Protein AF-A0A924MBT2-F1 (afdb_monomer)

Nearest PDB structures (foldseek):
  3hs0-assembly1_F  TM=3.123E-01  e=7.343E-02  Naja kaouthia
  3hrz-assembly1_A  TM=3.181E-01  e=9.709E-02  Naja kaouthia
  3frp-assembly1_A  TM=2.970E-01  e=1.898E-01  Naja kaouthia
  1wgo-assembly1_A  TM=4.034E-01  e=1.015E+00  Homo sapiens
  6lem-assembly1_B  TM=2.893E-01  e=1.586E+00  Escherichia coli

Mean predicted aligned error: 5.19 Å

Radius of gyration: 18.99 Å; Cα contacts (8 Å, |Δi|>4): 417; chains: 1; bounding box: 52×35×49 Å

Foldseek 3Di:
DVVVVVQDFVQEFPQWPTFFPQFKDFDADPDDKAKDKDKDWAACVRRNDFQFKWKQDLQSYTDGLPDWDWDFDDDPDPRTTIMIMRIDRTGGHRIMMGTTHGHDPPDQKAFDQEAELAPPPGRQFGAIPPLQVFQQKWKWKADSVRHTPDIDGRDHPVNTHRCPPHDFDKMKMWMWGQDPNRIDIGIDIHTYDYDD

Structure (mmCIF, N/CA/C/O backbone):
data_AF-A0A924MBT2-F1
#
_entry.id   AF-A0A924MBT2-F1
#
loop_
_atom_site.group_PDB
_atom_site.id
_atom_site.type_symbol
_atom_site.label_atom_id
_atom_site.label_alt_id
_atom_site.label_comp_id
_atom_site.label_asym_id
_atom_site.label_entity_id
_atom_site.label_seq_id
_atom_site.pdbx_PDB_ins_code
_atom_site.Cartn_x
_atom_site.Cartn_y
_atom_site.Cartn_z
_atom_site.occupancy
_atom_site.B_iso_or_equiv
_atom_site.auth_seq_id
_atom_site.auth_comp_id
_atom_site.auth_asym_id
_atom_site.auth_atom_id
_atom_site.pdbx_PDB_model_num
ATOM 1 N N . ASP A 1 1 ? 7.573 12.173 -14.481 1.00 91.81 1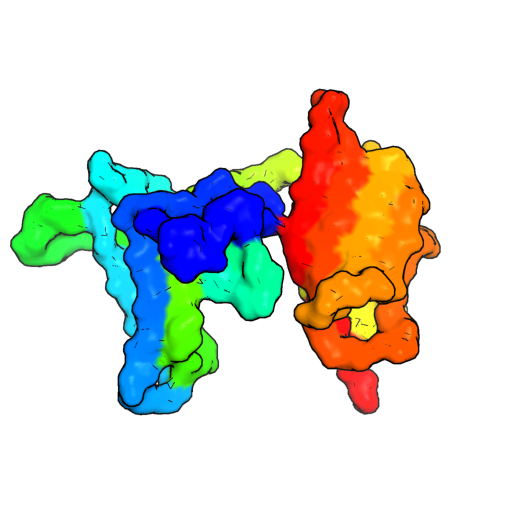 ASP A N 1
ATOM 2 C CA . ASP A 1 1 ? 7.006 12.228 -13.119 1.00 91.81 1 ASP A CA 1
ATOM 3 C C . ASP A 1 1 ? 5.636 11.553 -13.121 1.00 91.81 1 ASP A C 1
ATOM 5 O O . ASP A 1 1 ? 4.791 11.979 -13.903 1.00 91.81 1 ASP A O 1
ATOM 9 N N . PRO A 1 2 ? 5.408 10.529 -12.279 1.00 96.69 2 PRO A N 1
ATOM 10 C CA . PRO A 1 2 ? 4.110 9.870 -12.147 1.00 96.69 2 PRO A CA 1
ATOM 11 C C . PRO A 1 2 ? 2.927 10.814 -11.875 1.00 96.69 2 PRO A C 1
ATOM 13 O O . PRO A 1 2 ? 1.840 10.588 -12.403 1.00 96.69 2 PRO A O 1
ATOM 16 N N . THR A 1 3 ? 3.121 11.894 -11.108 1.00 96.56 3 THR A N 1
ATOM 17 C CA . THR A 1 3 ? 2.043 12.852 -10.807 1.00 96.56 3 THR A CA 1
ATOM 18 C C . THR A 1 3 ? 1.538 13.540 -12.079 1.00 96.56 3 THR A C 1
ATOM 20 O O . THR A 1 3 ? 0.336 13.746 -12.222 1.00 96.56 3 THR A O 1
ATOM 23 N N . GLY A 1 4 ? 2.432 13.844 -13.028 1.00 96.12 4 GLY A N 1
ATOM 24 C CA . GLY A 1 4 ? 2.062 14.434 -14.323 1.00 96.12 4 GLY A CA 1
ATOM 25 C C . GLY A 1 4 ? 1.238 13.498 -15.214 1.00 96.12 4 GLY A C 1
ATOM 26 O O . GLY A 1 4 ? 0.536 13.963 -16.102 1.00 96.12 4 GLY A O 1
ATOM 27 N N . GLU A 1 5 ? 1.281 12.197 -14.929 1.00 95.62 5 GLU A N 1
ATOM 28 C CA . GLU A 1 5 ? 0.564 11.132 -15.640 1.00 95.62 5 GLU A CA 1
ATOM 29 C C . GLU A 1 5 ? -0.705 10.684 -14.882 1.00 95.62 5 GLU A C 1
ATOM 31 O O . GLU A 1 5 ? -1.333 9.688 -15.235 1.00 95.62 5 GLU A O 1
ATOM 36 N N . GLY A 1 6 ? -1.093 11.407 -13.821 1.00 96.31 6 GLY A N 1
ATOM 37 C CA . GLY A 1 6 ? -2.293 11.128 -13.024 1.00 96.31 6 GLY A CA 1
ATOM 38 C C . GLY A 1 6 ? -2.088 10.189 -11.828 1.00 96.31 6 GLY A C 1
ATOM 39 O O . GLY A 1 6 ? -3.065 9.806 -11.185 1.00 96.31 6 GLY A O 1
ATOM 40 N N . PHE A 1 7 ? -0.843 9.838 -11.490 1.00 97.25 7 PHE A N 1
ATOM 41 C CA . PHE A 1 7 ? -0.509 8.947 -10.373 1.00 97.25 7 PHE A CA 1
ATOM 42 C C . PHE A 1 7 ? 0.139 9.726 -9.225 1.00 97.25 7 PHE A C 1
ATOM 44 O O . PHE A 1 7 ? 1.365 9.814 -9.126 1.00 97.25 7 PHE A O 1
ATOM 51 N N . ASP A 1 8 ? -0.685 10.307 -8.350 1.00 97.12 8 ASP A N 1
ATOM 52 C CA . ASP A 1 8 ? -0.220 11.144 -7.240 1.00 97.12 8 ASP A CA 1
ATOM 53 C C . ASP A 1 8 ? 0.793 10.419 -6.336 1.00 97.12 8 ASP A C 1
ATOM 55 O O . ASP A 1 8 ? 0.470 9.485 -5.599 1.00 97.12 8 ASP A O 1
ATOM 59 N N . ARG A 1 9 ? 2.036 10.906 -6.340 1.00 96.56 9 ARG A N 1
ATOM 60 C CA . ARG A 1 9 ? 3.138 10.365 -5.535 1.00 96.56 9 ARG A CA 1
ATOM 61 C C . ARG A 1 9 ? 2.948 10.507 -4.020 1.00 96.56 9 ARG A C 1
ATOM 63 O O . ARG A 1 9 ? 3.635 9.814 -3.271 1.00 96.56 9 ARG A O 1
ATOM 70 N N . GLN A 1 10 ? 2.049 11.374 -3.547 1.00 95.12 10 GLN A N 1
ATOM 71 C CA . GLN A 1 10 ? 1.707 11.483 -2.119 1.00 95.12 10 GLN A CA 1
ATOM 72 C C . GLN A 1 10 ? 0.679 10.435 -1.682 1.00 95.12 10 GLN A C 1
ATOM 74 O O . GLN A 1 10 ? 0.519 10.137 -0.490 1.00 95.12 10 GLN A O 1
ATOM 79 N N . SER A 1 11 ? -0.006 9.821 -2.640 1.00 94.81 11 SER A N 1
ATOM 80 C CA . SER A 1 11 ? -0.920 8.716 -2.412 1.00 94.81 11 SER A CA 1
ATOM 81 C C . SER A 1 11 ? -0.154 7.404 -2.370 1.00 94.81 11 SER A C 1
ATOM 83 O O . SER A 1 11 ? -0.165 6.622 -3.305 1.00 94.81 11 SER A O 1
ATOM 85 N N . LYS A 1 12 ? 0.550 7.178 -1.259 1.00 94.69 12 LYS A N 1
ATOM 86 C CA . LYS A 1 12 ? 1.408 6.011 -1.021 1.00 94.69 12 LYS A CA 1
ATOM 87 C C . LYS A 1 12 ? 1.131 5.363 0.331 1.00 94.69 12 LYS A C 1
ATOM 89 O O . LYS A 1 12 ? 0.663 6.032 1.259 1.00 94.69 12 LYS A O 1
ATOM 94 N N . ARG A 1 13 ? 1.411 4.064 0.434 1.00 93.06 13 ARG A N 1
ATOM 95 C CA . ARG A 1 13 ? 1.405 3.330 1.705 1.00 93.06 13 ARG A CA 1
ATOM 96 C C . ARG A 1 13 ? 2.443 3.941 2.656 1.00 93.06 13 ARG A C 1
ATOM 98 O O . ARG A 1 13 ? 3.454 4.476 2.217 1.00 93.06 13 ARG A O 1
ATOM 105 N N . PHE A 1 14 ? 2.189 3.878 3.959 1.00 89.38 14 PHE A N 1
ATOM 106 C CA . PHE A 1 14 ? 3.002 4.568 4.971 1.00 89.38 14 PHE A CA 1
ATOM 107 C C . PHE A 1 14 ? 4.489 4.161 4.993 1.00 89.38 14 PHE A C 1
ATOM 109 O O . PHE A 1 14 ? 5.328 4.965 5.385 1.00 89.38 14 PHE A O 1
ATOM 116 N N . ASP A 1 15 ? 4.812 2.932 4.584 1.00 90.69 15 ASP A N 1
ATOM 117 C CA . ASP A 1 15 ? 6.174 2.392 4.546 1.00 90.69 15 ASP A CA 1
ATOM 118 C C . ASP A 1 15 ? 6.902 2.680 3.223 1.00 90.69 15 ASP A C 1
ATOM 120 O O . ASP A 1 15 ? 8.110 2.462 3.120 1.00 90.69 15 ASP A O 1
ATOM 124 N N . VAL A 1 16 ? 6.196 3.208 2.220 1.00 94.00 16 VAL A N 1
ATOM 125 C CA . VAL A 1 16 ? 6.781 3.729 0.982 1.00 94.00 16 VAL A CA 1
ATOM 126 C C . VAL A 1 16 ? 7.327 5.128 1.267 1.00 94.00 16 VAL A C 1
ATOM 128 O O . VAL A 1 16 ? 6.566 6.088 1.411 1.00 94.00 16 VAL A O 1
ATOM 131 N N . ASN A 1 17 ? 8.656 5.257 1.349 1.00 92.38 17 ASN A N 1
ATOM 132 C CA . ASN A 1 17 ? 9.316 6.525 1.677 1.00 92.38 17 ASN A CA 1
ATOM 133 C C . ASN A 1 17 ? 9.027 7.592 0.618 1.00 92.38 17 ASN A C 1
ATOM 135 O O . ASN A 1 17 ? 8.640 8.720 0.920 1.00 92.38 17 ASN A O 1
ATOM 139 N N . GLU A 1 18 ? 9.185 7.229 -0.650 1.00 93.94 18 GLU A N 1
ATOM 140 C CA . GLU A 1 18 ? 9.079 8.132 -1.788 1.00 93.94 18 GLU A CA 1
ATOM 141 C C . GLU A 1 18 ? 8.728 7.362 -3.054 1.00 93.94 18 GLU A C 1
ATOM 143 O O . GLU A 1 18 ? 9.025 6.182 -3.175 1.00 93.94 18 GLU A O 1
ATOM 148 N N . VAL A 1 19 ? 8.125 8.050 -4.016 1.00 97.38 19 VAL A N 1
ATOM 149 C CA . VAL A 1 19 ? 7.936 7.526 -5.368 1.00 97.38 19 VAL A CA 1
ATOM 150 C C . VAL A 1 19 ? 8.848 8.344 -6.269 1.00 97.38 19 VAL A C 1
ATOM 152 O O . VAL A 1 19 ? 8.743 9.577 -6.299 1.00 97.38 19 VAL A O 1
ATOM 155 N N . ASN A 1 20 ? 9.774 7.681 -6.955 1.00 96.81 20 ASN A N 1
ATOM 156 C CA . ASN A 1 20 ? 10.793 8.362 -7.740 1.00 96.81 20 ASN A CA 1
ATOM 157 C C . ASN A 1 20 ? 10.157 9.122 -8.929 1.00 96.81 20 ASN A C 1
ATOM 159 O O . ASN A 1 20 ? 9.471 8.507 -9.748 1.00 96.81 20 ASN A O 1
ATOM 163 N N . PRO A 1 21 ? 10.359 10.450 -9.053 1.00 95.25 21 PRO A N 1
ATOM 164 C CA . PRO A 1 21 ? 9.816 11.228 -10.170 1.00 95.25 21 PRO A CA 1
ATOM 165 C C . PRO A 1 21 ? 10.532 10.995 -11.505 1.00 95.25 21 PRO A C 1
ATOM 167 O O . PRO A 1 21 ? 9.930 11.223 -12.561 1.00 95.25 21 PRO A O 1
ATOM 170 N N . ASN A 1 22 ? 11.796 10.579 -11.446 1.00 92.69 22 ASN A N 1
ATOM 171 C CA . ASN A 1 22 ? 12.710 10.466 -12.579 1.00 92.69 22 ASN A CA 1
ATOM 172 C C . ASN A 1 22 ? 12.733 9.051 -13.167 1.00 92.69 22 ASN A C 1
ATOM 174 O O . ASN A 1 22 ? 13.045 8.892 -14.341 1.00 92.69 22 ASN A O 1
ATOM 178 N N . TYR A 1 23 ? 12.341 8.043 -12.382 1.00 95.81 23 TYR A N 1
ATOM 179 C CA . TYR A 1 23 ? 12.260 6.653 -12.820 1.00 95.81 23 TYR A CA 1
ATOM 180 C C . TYR A 1 23 ? 10.828 6.125 -12.698 1.00 95.81 23 TYR A C 1
ATOM 182 O O . TYR A 1 23 ? 10.414 5.622 -11.649 1.00 95.81 23 TYR A O 1
ATOM 190 N N . PHE A 1 24 ? 10.067 6.268 -13.784 1.00 96.62 24 PHE A N 1
ATOM 191 C CA . PHE A 1 24 ? 8.660 5.891 -13.880 1.00 96.62 24 PHE A CA 1
ATOM 192 C C . PHE A 1 24 ? 8.362 5.224 -15.223 1.00 96.62 24 PHE A C 1
ATOM 194 O O . PHE A 1 24 ? 8.757 5.720 -16.277 1.00 96.62 24 PHE A O 1
ATOM 201 N N . HIS A 1 25 ? 7.615 4.124 -15.180 1.00 96.88 25 HIS A N 1
ATOM 202 C CA . HIS A 1 25 ? 7.212 3.361 -16.355 1.00 96.88 25 HIS A CA 1
ATOM 203 C C . HIS A 1 25 ? 5.752 2.930 -16.245 1.00 96.88 25 HIS A C 1
ATOM 205 O O . HIS A 1 25 ? 5.276 2.616 -15.161 1.00 96.88 25 HIS A O 1
ATOM 211 N N . ILE A 1 26 ? 5.058 2.827 -17.378 1.00 96.69 26 ILE A N 1
ATOM 212 C CA . ILE A 1 26 ? 3.748 2.172 -17.455 1.00 96.69 26 ILE A CA 1
ATOM 213 C C . ILE A 1 26 ? 3.912 0.882 -18.250 1.00 96.69 26 ILE A C 1
ATOM 215 O O . ILE A 1 26 ? 4.129 0.898 -19.464 1.00 96.69 26 ILE A O 1
ATOM 219 N N . LEU A 1 27 ? 3.804 -0.253 -17.565 1.00 95.12 27 LEU A N 1
ATOM 220 C CA . LEU A 1 27 ? 3.939 -1.558 -18.192 1.00 95.12 27 LEU A CA 1
ATOM 221 C C . LEU A 1 27 ? 2.660 -1.954 -18.933 1.00 95.12 27 LEU A C 1
ATOM 223 O O . LEU A 1 27 ? 1.550 -1.883 -18.402 1.00 95.12 27 LEU A O 1
ATOM 227 N N . ASN A 1 28 ? 2.841 -2.434 -20.164 1.00 95.19 28 ASN A N 1
ATOM 228 C CA . ASN A 1 28 ? 1.775 -2.936 -21.021 1.00 95.19 28 ASN A CA 1
ATOM 229 C C . ASN A 1 28 ? 2.238 -4.175 -21.797 1.00 95.19 28 ASN A C 1
ATOM 231 O O . ASN A 1 28 ? 3.002 -4.079 -22.758 1.00 95.19 28 ASN A O 1
ATOM 235 N N . GLN A 1 29 ? 1.730 -5.348 -21.419 1.00 94.25 29 GLN A N 1
ATOM 236 C CA . GLN A 1 29 ? 1.960 -6.597 -22.135 1.00 94.25 29 GLN A CA 1
ATOM 237 C C . GLN A 1 29 ? 1.033 -6.681 -23.355 1.00 94.25 29 GLN A C 1
ATOM 239 O O . GLN A 1 29 ? -0.152 -7.026 -23.257 1.00 94.25 29 GLN A O 1
ATOM 244 N N . ARG A 1 30 ? 1.579 -6.344 -24.531 1.00 90.88 30 ARG A N 1
ATOM 245 C CA . ARG A 1 30 ? 0.823 -6.305 -25.797 1.00 90.88 30 ARG A CA 1
ATOM 246 C C . ARG A 1 30 ? 0.366 -7.688 -26.266 1.00 90.88 30 ARG A C 1
ATOM 248 O O . ARG A 1 30 ? -0.700 -7.787 -26.864 1.00 90.88 30 ARG A O 1
ATOM 255 N N . GLN A 1 31 ? 1.136 -8.734 -25.971 1.00 88.00 31 GLN A N 1
ATOM 256 C CA . GLN A 1 31 ? 0.860 -10.109 -26.393 1.00 88.00 31 GLN A CA 1
ATOM 257 C C . GLN A 1 31 ? 1.133 -11.119 -25.272 1.00 88.00 31 GLN A C 1
ATOM 259 O O . GLN A 1 31 ? 1.962 -10.882 -24.393 1.00 88.00 31 GLN A O 1
ATOM 264 N N . GLY A 1 32 ? 0.438 -12.257 -25.330 1.00 85.50 32 GLY A N 1
ATOM 265 C CA . GLY A 1 32 ? 0.458 -13.280 -24.284 1.00 85.50 32 GLY A CA 1
ATOM 266 C C . GLY A 1 32 ? -0.455 -12.942 -23.099 1.00 85.50 32 GLY A C 1
ATOM 267 O O . GLY A 1 32 ? -0.752 -11.778 -22.829 1.00 85.50 32 GLY A O 1
ATOM 268 N N . ALA A 1 33 ? -0.928 -13.984 -22.413 1.00 85.06 33 ALA A N 1
ATOM 269 C CA . ALA A 1 33 ? -1.764 -13.874 -21.211 1.00 85.06 33 ALA A CA 1
ATOM 270 C C . ALA A 1 33 ? -1.061 -14.379 -19.937 1.00 85.06 33 ALA A C 1
ATOM 272 O O . ALA A 1 33 ? -1.553 -14.158 -18.830 1.00 85.06 33 ALA A O 1
ATOM 273 N N . SER A 1 34 ? 0.083 -15.043 -20.101 1.00 89.19 34 SER A N 1
ATOM 274 C CA . SER A 1 34 ? 0.873 -15.607 -19.012 1.00 89.19 34 SER A CA 1
ATOM 275 C C . SER A 1 34 ? 1.570 -14.524 -18.196 1.00 89.19 34 SER A C 1
ATOM 277 O O . SER A 1 34 ? 1.796 -13.409 -18.678 1.00 89.19 34 SER A O 1
ATOM 279 N N . PHE A 1 35 ? 1.940 -14.888 -16.969 1.00 90.44 35 PHE A N 1
ATOM 280 C CA . PHE A 1 35 ? 2.861 -14.105 -16.158 1.00 90.44 35 PHE A CA 1
ATOM 281 C C . PHE A 1 35 ? 4.192 -13.871 -16.887 1.00 90.44 35 PHE A C 1
ATOM 283 O O . PHE A 1 35 ? 4.601 -14.671 -17.732 1.00 90.44 35 PHE A O 1
ATOM 290 N N . ALA A 1 36 ? 4.861 -12.770 -16.556 1.00 91.00 36 ALA A N 1
ATOM 291 C CA . ALA A 1 36 ? 6.132 -12.381 -17.148 1.00 91.00 36 ALA A CA 1
ATOM 292 C C . ALA A 1 36 ? 7.035 -11.707 -16.110 1.00 91.00 36 ALA A C 1
ATOM 294 O O . ALA A 1 36 ? 6.559 -11.088 -15.155 1.00 91.00 36 ALA A O 1
ATOM 295 N N . ASN A 1 37 ? 8.343 -11.815 -16.335 1.00 92.31 37 ASN A N 1
ATOM 296 C CA . ASN A 1 37 ? 9.350 -11.075 -15.588 1.00 92.31 37 ASN A CA 1
ATOM 297 C C . ASN A 1 37 ? 9.718 -9.802 -16.349 1.00 92.31 37 ASN A C 1
ATOM 299 O O . ASN A 1 37 ? 9.934 -9.839 -17.561 1.00 92.31 37 ASN A O 1
ATOM 303 N N . TYR A 1 38 ? 9.802 -8.694 -15.622 1.00 93.25 38 TYR A N 1
ATOM 304 C CA . TYR A 1 38 ? 10.203 -7.391 -16.128 1.00 93.25 38 TYR A CA 1
ATOM 305 C C . TYR A 1 38 ? 11.457 -6.957 -15.385 1.00 93.25 38 TYR A C 1
ATOM 307 O O . TYR A 1 38 ? 11.406 -6.727 -14.175 1.00 93.25 38 TYR A O 1
ATOM 315 N N . ASP A 1 39 ? 12.568 -6.858 -16.108 1.00 93.56 39 ASP A N 1
ATOM 316 C CA . ASP A 1 39 ? 13.821 -6.351 -15.564 1.00 93.56 39 ASP A CA 1
ATOM 317 C C . ASP A 1 39 ? 13.905 -4.839 -15.776 1.00 93.56 39 ASP A C 1
ATOM 319 O O . ASP A 1 39 ? 13.798 -4.328 -16.893 1.00 93.56 39 ASP A O 1
ATOM 323 N N . PHE A 1 40 ? 14.091 -4.130 -14.672 1.00 94.50 40 PHE A N 1
ATOM 324 C CA . PHE A 1 40 ? 14.277 -2.692 -14.602 1.00 94.50 40 PHE A CA 1
ATOM 325 C C . PHE A 1 40 ? 15.751 -2.416 -14.363 1.00 94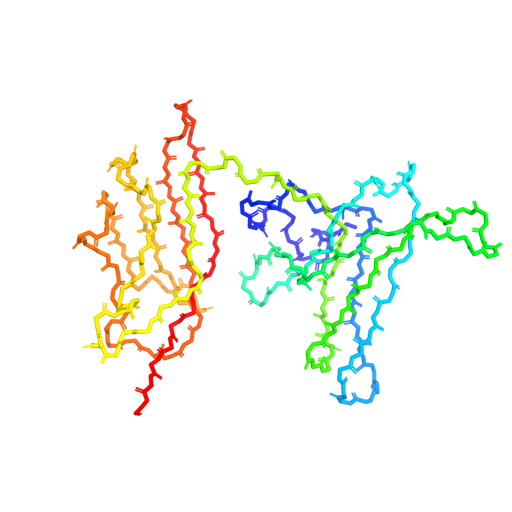.50 40 PHE A C 1
ATOM 327 O O . PHE A 1 40 ? 16.293 -2.836 -13.343 1.00 94.50 40 PHE A O 1
ATOM 334 N N . PHE A 1 41 ? 16.390 -1.709 -15.288 1.00 94.06 41 PHE A N 1
ATOM 335 C CA . PHE A 1 41 ? 17.793 -1.317 -15.189 1.00 94.06 41 PHE A CA 1
ATOM 336 C C . PHE A 1 41 ? 17.884 0.176 -14.892 1.00 94.06 41 PHE A C 1
ATOM 338 O O . PHE A 1 41 ? 17.154 0.962 -15.499 1.00 94.06 41 PHE A O 1
ATOM 345 N N . TYR A 1 42 ? 18.758 0.562 -13.967 1.00 93.81 42 TYR A N 1
ATOM 346 C CA . TYR A 1 42 ? 18.901 1.949 -13.520 1.00 93.81 42 TYR A CA 1
ATOM 347 C C . TYR A 1 42 ? 20.338 2.256 -13.081 1.00 93.81 42 TYR A C 1
ATOM 349 O O . TYR A 1 42 ? 21.187 1.358 -12.984 1.00 93.81 42 TYR A O 1
ATOM 357 N N . ASN A 1 43 ? 20.624 3.538 -12.853 1.00 92.69 43 ASN A N 1
ATOM 358 C CA . ASN A 1 43 ? 21.927 4.024 -12.421 1.00 92.69 43 ASN A CA 1
ATOM 359 C C . ASN A 1 43 ? 21.831 4.841 -11.132 1.00 92.69 43 ASN A C 1
ATOM 361 O O . ASN A 1 43 ? 21.217 5.906 -11.111 1.00 92.69 43 ASN A O 1
ATOM 365 N N . ILE A 1 44 ? 22.517 4.399 -10.077 1.00 92.00 44 ILE A N 1
ATOM 366 C CA . ILE A 1 44 ? 22.438 5.019 -8.742 1.00 92.00 44 ILE A CA 1
ATOM 367 C C . ILE A 1 44 ? 22.649 6.550 -8.738 1.00 92.00 44 ILE A C 1
ATOM 369 O O . ILE A 1 44 ? 21.863 7.233 -8.083 1.00 92.00 44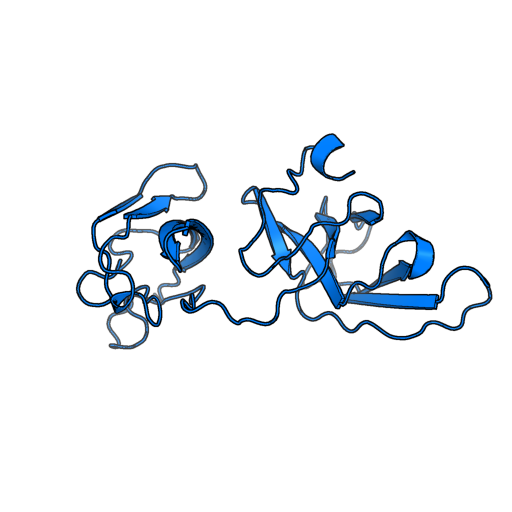 ILE A O 1
ATOM 373 N N . PRO A 1 45 ? 23.643 7.139 -9.435 1.00 91.88 45 PRO A N 1
ATOM 374 C CA . PRO A 1 45 ? 23.868 8.583 -9.409 1.00 91.88 45 PRO A CA 1
ATOM 375 C C . PRO A 1 45 ? 22.744 9.425 -10.029 1.00 91.88 45 PRO A C 1
ATOM 377 O O . PRO A 1 45 ? 22.652 10.604 -9.703 1.00 91.88 45 PRO A O 1
ATOM 380 N N . PHE A 1 46 ? 21.907 8.857 -10.905 1.00 90.69 46 PHE A N 1
ATOM 381 C CA . PHE A 1 46 ? 20.818 9.588 -11.576 1.00 90.69 46 PHE A CA 1
ATOM 382 C C . PHE A 1 46 ? 19.437 9.192 -11.047 1.00 90.69 46 PHE A C 1
ATOM 384 O O . PHE A 1 46 ? 18.585 10.051 -10.821 1.00 90.69 46 PHE A O 1
ATOM 391 N N . ASP A 1 47 ? 19.237 7.897 -10.812 1.00 93.25 47 ASP A N 1
ATOM 392 C CA . ASP A 1 47 ? 17.954 7.310 -10.425 1.00 93.25 47 ASP A CA 1
ATOM 393 C C . ASP A 1 47 ? 17.854 7.063 -8.913 1.00 93.25 47 ASP A C 1
ATOM 395 O O . ASP A 1 47 ? 16.799 6.691 -8.406 1.00 93.25 47 ASP A O 1
ATOM 399 N N . GLY A 1 48 ? 18.938 7.281 -8.169 1.00 91.50 48 GLY A N 1
ATOM 400 C CA . GLY A 1 48 ? 19.006 7.026 -6.736 1.00 91.50 48 GLY A CA 1
ATOM 401 C C . GLY A 1 48 ? 19.252 5.557 -6.385 1.00 91.50 48 GLY A C 1
ATOM 402 O O . GLY A 1 48 ? 19.158 4.640 -7.203 1.00 91.50 48 GLY A O 1
ATOM 403 N N . ASN A 1 49 ? 19.589 5.327 -5.117 1.00 91.56 49 ASN A N 1
ATOM 404 C CA . ASN A 1 49 ? 19.830 3.992 -4.576 1.00 91.56 49 ASN A CA 1
ATOM 405 C C . ASN A 1 49 ? 18.527 3.386 -4.038 1.00 91.56 49 ASN A C 1
ATOM 407 O O . ASN A 1 49 ? 18.300 3.369 -2.831 1.00 91.56 49 ASN A O 1
ATOM 411 N N . ALA A 1 50 ? 17.644 2.971 -4.943 1.00 94.31 50 ALA A N 1
ATOM 412 C CA . ALA A 1 50 ? 16.364 2.368 -4.591 1.00 94.31 50 ALA A CA 1
ATOM 413 C C . ALA A 1 50 ? 16.520 0.922 -4.100 1.00 94.31 50 ALA A C 1
ATOM 415 O O . ALA A 1 50 ? 17.349 0.171 -4.619 1.00 94.31 50 ALA A O 1
ATOM 416 N N . ASN A 1 51 ? 15.667 0.507 -3.158 1.00 93.38 51 ASN A N 1
ATOM 417 C CA . ASN A 1 51 ? 15.606 -0.873 -2.662 1.00 93.38 51 ASN A CA 1
ATOM 418 C C . ASN A 1 51 ? 14.298 -1.612 -3.001 1.00 93.38 51 ASN A C 1
ATOM 420 O O . ASN A 1 51 ? 14.181 -2.804 -2.719 1.00 93.38 51 ASN A O 1
ATOM 424 N N . GLN A 1 52 ? 13.331 -0.933 -3.625 1.00 95.88 52 GLN A N 1
ATOM 425 C CA . GLN A 1 52 ? 12.017 -1.489 -3.919 1.00 95.88 52 GLN A CA 1
ATOM 426 C C . GLN A 1 52 ? 11.422 -0.921 -5.213 1.00 95.88 52 GLN A C 1
ATOM 428 O O . GLN A 1 52 ? 11.466 0.284 -5.457 1.00 95.88 52 GLN A O 1
ATOM 433 N N . LEU A 1 53 ? 10.762 -1.783 -5.989 1.00 97.06 53 LEU A N 1
ATOM 434 C CA . LEU A 1 53 ? 9.782 -1.369 -6.991 1.00 97.06 53 LEU A CA 1
ATOM 435 C C . LEU A 1 53 ? 8.420 -1.162 -6.339 1.00 97.06 53 LEU A C 1
ATOM 437 O O . LEU A 1 53 ? 7.932 -2.026 -5.603 1.00 97.06 53 LEU A O 1
ATOM 441 N N . VAL A 1 54 ? 7.778 -0.046 -6.651 1.00 97.56 54 VAL A N 1
ATOM 442 C CA . VAL A 1 54 ? 6.387 0.214 -6.285 1.00 97.56 54 VAL A CA 1
ATOM 443 C C . VAL A 1 54 ? 5.523 0.272 -7.530 1.00 97.56 54 VAL A C 1
ATOM 445 O O . VAL A 1 54 ? 5.993 0.659 -8.600 1.00 97.56 54 VAL A O 1
ATOM 448 N N . ASN A 1 55 ? 4.260 -0.110 -7.398 1.00 97.19 55 ASN A N 1
ATOM 449 C CA . ASN A 1 55 ? 3.268 0.033 -8.447 1.00 97.19 55 ASN A CA 1
ATOM 450 C C . ASN A 1 55 ? 2.034 0.767 -7.928 1.00 97.19 55 ASN A C 1
ATOM 452 O O . ASN A 1 55 ? 1.687 0.697 -6.747 1.00 97.19 55 ASN A O 1
ATOM 456 N N . TRP A 1 56 ? 1.361 1.458 -8.840 1.00 97.25 56 TRP A N 1
ATOM 457 C CA . TRP A 1 56 ? 0.056 2.034 -8.567 1.00 97.25 56 TRP A CA 1
ATOM 458 C C . TRP A 1 56 ? -0.990 0.926 -8.601 1.00 97.25 56 TRP A C 1
ATOM 460 O O . TRP A 1 56 ? -1.096 0.184 -9.586 1.00 97.25 56 TRP A O 1
ATOM 470 N N . ILE A 1 57 ? -1.756 0.792 -7.524 1.00 92.88 57 ILE A N 1
ATOM 471 C CA . ILE A 1 57 ? -2.868 -0.158 -7.457 1.00 92.88 57 ILE A CA 1
ATOM 472 C C . ILE A 1 57 ? -4.176 0.538 -7.874 1.00 92.88 57 ILE A C 1
ATOM 474 O O . ILE A 1 57 ? -4.261 1.765 -7.792 1.00 92.88 57 ILE A O 1
ATOM 478 N N . PRO A 1 58 ? -5.233 -0.204 -8.274 1.00 90.06 58 PRO A N 1
ATOM 479 C CA . PRO A 1 58 ? -6.522 0.354 -8.728 1.00 90.06 58 PRO A CA 1
ATOM 480 C C . PRO A 1 58 ? -7.275 1.255 -7.737 1.00 90.06 58 PRO A C 1
ATOM 482 O O . PRO A 1 58 ? -8.401 1.660 -8.006 1.00 90.06 58 PRO A O 1
ATOM 485 N N . PHE A 1 59 ? -6.683 1.516 -6.581 1.00 86.62 59 PHE A N 1
ATOM 486 C CA . PHE A 1 59 ? -7.256 2.232 -5.455 1.00 86.62 59 PHE A CA 1
ATOM 487 C C . PHE A 1 59 ? -6.531 3.540 -5.167 1.00 86.62 59 PHE A C 1
ATOM 489 O O . PHE A 1 59 ? -6.585 4.068 -4.061 1.00 86.62 59 PHE A O 1
ATOM 496 N N . ASN A 1 60 ? -5.836 4.041 -6.180 1.00 93.19 60 ASN A N 1
ATOM 497 C CA . ASN A 1 60 ? -5.093 5.280 -6.138 1.00 93.19 60 ASN A CA 1
ATOM 498 C C . ASN A 1 60 ? -4.039 5.320 -5.030 1.00 93.19 60 ASN A C 1
ATOM 500 O O . ASN A 1 60 ? -3.969 6.272 -4.260 1.00 93.19 60 ASN A O 1
ATOM 504 N N . LEU A 1 61 ? -3.255 4.246 -4.924 1.00 95.44 61 LEU A N 1
ATOM 505 C CA . LEU A 1 61 ? -2.232 4.096 -3.899 1.00 95.44 61 LEU A CA 1
ATOM 506 C C . LEU A 1 61 ? -0.969 3.460 -4.490 1.00 95.44 61 LEU A C 1
ATOM 508 O O . LEU A 1 61 ? -1.034 2.455 -5.194 1.00 95.44 61 LEU A O 1
ATOM 512 N N . TRP A 1 62 ? 0.190 4.023 -4.175 1.00 97.31 62 TRP A N 1
ATOM 513 C CA . TRP A 1 62 ? 1.484 3.398 -4.402 1.00 97.31 62 TRP A CA 1
ATOM 514 C C . TRP A 1 62 ? 1.774 2.370 -3.315 1.00 97.31 62 TRP A C 1
ATOM 516 O O . TRP A 1 62 ? 1.765 2.688 -2.121 1.00 97.31 62 TRP A O 1
ATOM 526 N N . GLU A 1 63 ? 2.083 1.152 -3.740 1.00 94.62 63 GLU A N 1
ATOM 527 C CA . GLU A 1 63 ? 2.458 0.043 -2.870 1.00 94.62 63 GLU A CA 1
ATOM 528 C C . GLU A 1 63 ? 3.655 -0.724 -3.441 1.00 94.62 63 GLU A C 1
ATOM 530 O O . GLU A 1 63 ? 3.960 -0.627 -4.625 1.00 94.62 63 GLU A O 1
ATOM 535 N N . LYS A 1 64 ? 4.344 -1.496 -2.593 1.00 94.25 64 LYS A N 1
ATOM 536 C CA . LYS A 1 64 ? 5.343 -2.488 -3.002 1.00 94.25 64 LYS A CA 1
ATOM 537 C C . LYS A 1 64 ? 4.786 -3.389 -4.106 1.00 94.25 64 LYS A C 1
ATOM 539 O O . LYS A 1 64 ? 3.807 -4.097 -3.893 1.00 94.25 64 LYS A O 1
ATOM 544 N N . ALA A 1 65 ? 5.498 -3.475 -5.224 1.00 93.44 65 ALA A N 1
ATOM 545 C CA . ALA A 1 65 ? 5.179 -4.359 -6.345 1.00 93.44 65 ALA A CA 1
ATOM 546 C C . ALA A 1 65 ? 5.478 -5.847 -6.073 1.00 93.44 65 ALA A C 1
ATOM 548 O O . ALA A 1 65 ? 5.705 -6.622 -6.997 1.00 93.44 65 ALA A O 1
ATOM 549 N N . GLY A 1 66 ? 5.496 -6.258 -4.803 1.00 88.12 66 GLY A N 1
ATOM 550 C CA . GLY A 1 66 ? 5.964 -7.565 -4.354 1.00 88.12 66 GLY A CA 1
ATOM 551 C C . GLY A 1 66 ? 7.445 -7.567 -3.974 1.00 88.12 66 GLY A C 1
ATOM 552 O O . GLY A 1 66 ? 8.019 -6.536 -3.612 1.00 88.12 66 GLY A O 1
ATOM 553 N N . ILE A 1 67 ? 8.054 -8.752 -4.013 1.00 83.88 67 ILE A N 1
ATOM 554 C CA . ILE A 1 67 ? 9.461 -8.947 -3.650 1.00 83.88 67 ILE A CA 1
ATOM 555 C C . ILE A 1 67 ? 10.339 -8.220 -4.671 1.00 83.88 67 ILE A C 1
ATOM 557 O O . ILE A 1 67 ? 10.273 -8.507 -5.862 1.00 83.88 67 ILE A O 1
ATOM 561 N N . SER A 1 68 ? 11.171 -7.295 -4.192 1.00 85.12 68 SER A N 1
ATOM 562 C CA . SER A 1 68 ? 12.224 -6.658 -4.987 1.00 85.12 68 SER A CA 1
ATOM 563 C C . SER A 1 68 ? 13.583 -7.194 -4.560 1.00 85.12 68 SER A C 1
ATOM 565 O O . SER A 1 68 ? 13.833 -7.384 -3.373 1.00 85.12 68 SER A O 1
ATOM 567 N N . ASN A 1 69 ? 14.462 -7.434 -5.530 1.00 85.31 69 ASN A N 1
ATOM 568 C CA . ASN A 1 69 ? 15.826 -7.898 -5.290 1.00 85.31 69 ASN A CA 1
ATOM 569 C C . ASN A 1 69 ? 16.814 -7.000 -6.055 1.00 85.31 69 ASN A C 1
ATOM 571 O O . ASN A 1 69 ? 17.225 -7.374 -7.160 1.00 85.31 69 ASN A O 1
ATOM 575 N N . PRO A 1 70 ? 17.120 -5.791 -5.539 1.00 89.00 70 PRO A N 1
ATOM 576 C CA . PRO A 1 70 ? 18.136 -4.929 -6.134 1.00 89.00 70 PRO A CA 1
ATOM 577 C C . PRO A 1 70 ? 19.472 -5.660 -6.177 1.00 89.00 70 PRO A C 1
ATOM 579 O O . PRO A 1 70 ? 19.947 -6.172 -5.163 1.00 89.00 70 PRO A O 1
ATOM 582 N N . ARG A 1 71 ? 20.084 -5.704 -7.357 1.00 93.31 71 ARG A N 1
ATOM 583 C CA . ARG A 1 71 ? 21.386 -6.339 -7.549 1.00 93.31 71 ARG A CA 1
ATOM 584 C C . ARG A 1 71 ? 22.257 -5.537 -8.509 1.00 93.31 71 ARG A C 1
ATOM 586 O O . ARG A 1 71 ? 21.723 -4.950 -9.457 1.00 93.31 71 ARG A O 1
ATOM 593 N N . PRO A 1 72 ? 23.591 -5.571 -8.322 1.00 93.00 72 PRO A N 1
ATOM 594 C CA . PRO A 1 72 ? 24.517 -5.010 -9.290 1.00 93.00 72 PRO A CA 1
ATOM 595 C C . PRO A 1 72 ? 24.262 -5.575 -10.688 1.00 93.00 72 PRO A C 1
ATOM 5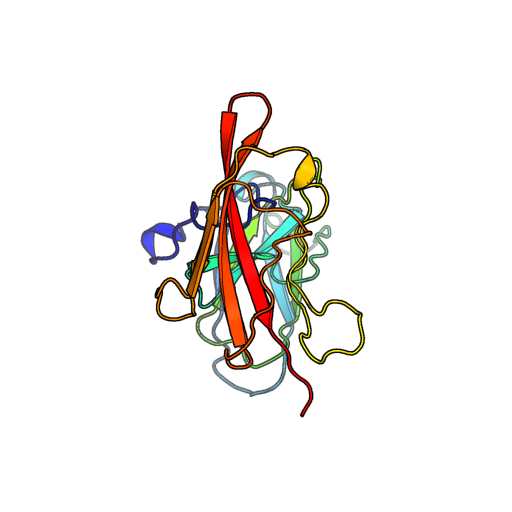97 O O . PRO A 1 72 ? 24.020 -6.773 -10.857 1.00 93.00 72 PRO A O 1
ATOM 600 N N . PHE A 1 73 ? 24.343 -4.707 -11.689 1.00 91.81 73 PHE A N 1
ATOM 601 C CA . PHE A 1 73 ? 24.279 -5.084 -13.094 1.00 91.81 73 PHE A CA 1
ATOM 602 C C . PHE A 1 73 ? 25.574 -4.682 -13.790 1.00 91.81 73 PHE A C 1
ATOM 604 O O . PHE A 1 73 ? 25.990 -3.530 -13.728 1.00 91.81 73 PHE A O 1
ATOM 611 N N . THR A 1 74 ? 26.200 -5.638 -14.471 1.00 84.50 74 THR A N 1
ATOM 612 C CA . THR A 1 74 ? 27.388 -5.422 -15.301 1.00 84.50 74 THR A CA 1
ATOM 613 C C . THR A 1 74 ? 27.045 -5.787 -16.740 1.00 84.50 74 THR A C 1
ATOM 615 O O . THR A 1 74 ? 27.264 -6.918 -17.175 1.00 84.50 74 THR A O 1
ATOM 618 N N . GLY A 1 75 ? 26.427 -4.845 -17.452 1.00 75.12 75 GLY A N 1
ATOM 619 C CA . GLY A 1 75 ? 26.097 -4.970 -18.873 1.00 75.12 75 GLY A CA 1
ATOM 620 C C . GLY A 1 75 ? 27.036 -4.166 -19.771 1.00 75.12 75 GLY A C 1
ATOM 621 O O . GLY A 1 75 ? 27.869 -3.399 -19.301 1.00 75.12 75 GLY A O 1
ATOM 622 N N . ALA A 1 76 ? 26.862 -4.299 -21.087 1.00 66.12 76 ALA A N 1
ATOM 623 C CA . ALA A 1 76 ? 27.661 -3.572 -22.081 1.00 66.12 76 ALA A CA 1
ATOM 624 C C . ALA A 1 76 ? 27.472 -2.038 -22.041 1.00 66.12 76 ALA A C 1
ATOM 626 O O . ALA A 1 76 ? 28.275 -1.304 -22.612 1.00 66.12 76 ALA A O 1
ATOM 627 N N . ASN A 1 77 ? 26.421 -1.542 -21.376 1.00 68.94 77 ASN A N 1
ATOM 628 C CA . ASN A 1 77 ? 26.198 -0.115 -21.173 1.00 68.94 77 ASN A CA 1
ATOM 629 C C . ASN A 1 77 ? 26.866 0.340 -19.866 1.00 68.94 77 ASN A C 1
ATOM 631 O O . ASN A 1 77 ? 26.362 0.056 -18.782 1.00 68.94 77 ASN A O 1
ATOM 635 N N . ALA A 1 78 ? 27.963 1.092 -19.985 1.00 68.44 78 ALA A N 1
ATOM 636 C CA . ALA A 1 78 ? 28.744 1.605 -18.856 1.00 68.44 78 ALA A CA 1
ATOM 637 C C . ALA A 1 78 ? 27.971 2.560 -17.922 1.00 68.44 78 ALA A C 1
ATOM 639 O O . ALA A 1 78 ? 28.476 2.913 -16.859 1.00 68.44 78 ALA A O 1
ATOM 640 N N . GLN A 1 79 ? 26.770 3.000 -18.308 1.00 83.56 79 GLN A N 1
ATOM 641 C CA . GLN A 1 79 ? 25.948 3.901 -17.507 1.00 83.56 79 GLN A CA 1
ATOM 642 C C . GLN A 1 79 ? 24.922 3.181 -16.631 1.00 83.56 79 GLN A C 1
ATOM 644 O O . GLN A 1 79 ? 24.386 3.828 -15.751 1.00 83.56 79 GLN A O 1
ATOM 649 N N . LEU A 1 80 ? 24.621 1.895 -16.822 1.00 91.00 80 LEU A N 1
ATOM 650 C CA . LEU A 1 80 ? 23.664 1.170 -15.971 1.00 91.00 80 LEU A CA 1
ATOM 651 C C . LEU A 1 80 ? 24.429 0.281 -14.995 1.00 91.00 80 LEU A C 1
ATOM 653 O O . LEU A 1 80 ? 25.295 -0.480 -15.418 1.00 91.00 80 LEU A O 1
ATOM 657 N N . ASN A 1 81 ? 24.108 0.357 -13.702 1.00 92.62 81 ASN A N 1
ATOM 658 C CA . ASN A 1 81 ? 24.837 -0.390 -12.670 1.00 92.62 81 ASN A CA 1
ATOM 659 C C . ASN A 1 81 ? 23.946 -1.137 -11.676 1.00 92.62 81 ASN A C 1
ATOM 661 O O . ASN A 1 81 ? 24.473 -1.864 -10.832 1.00 92.62 81 ASN A O 1
ATOM 665 N N . GLN A 1 82 ? 22.624 -1.006 -11.779 1.00 94.62 82 GLN A N 1
ATOM 666 C CA . GLN A 1 82 ? 21.670 -1.728 -10.947 1.00 94.62 82 GLN A CA 1
ATOM 667 C C . GLN A 1 82 ? 20.527 -2.320 -11.766 1.00 94.62 82 GLN A C 1
ATOM 669 O O . GLN A 1 82 ? 20.192 -1.848 -12.855 1.00 94.62 82 GLN A O 1
ATOM 674 N N . MET A 1 83 ? 19.931 -3.367 -11.202 1.00 94.31 83 MET A N 1
ATOM 675 C CA . MET A 1 83 ? 18.787 -4.076 -11.754 1.00 94.31 83 MET A CA 1
ATOM 676 C C . MET A 1 83 ? 17.821 -4.507 -10.646 1.00 94.31 83 MET A C 1
ATOM 678 O O . MET A 1 83 ? 18.254 -4.963 -9.587 1.00 94.31 83 MET A O 1
ATOM 682 N N . MET A 1 84 ? 16.519 -4.460 -10.932 1.00 95.06 84 MET A N 1
ATOM 683 C CA . MET A 1 84 ? 15.461 -5.131 -10.166 1.00 95.06 84 MET A CA 1
ATOM 684 C C . MET A 1 84 ? 14.536 -5.908 -11.105 1.00 95.06 84 MET A C 1
ATOM 686 O O . MET A 1 84 ? 14.267 -5.461 -12.214 1.00 95.06 84 MET A O 1
ATOM 690 N N . THR A 1 85 ? 13.998 -7.034 -10.639 1.00 94.44 85 THR A N 1
ATOM 691 C CA . THR A 1 85 ? 13.008 -7.821 -11.386 1.00 94.44 85 THR A CA 1
ATOM 692 C C . THR A 1 85 ? 11.642 -7.708 -10.716 1.00 94.44 85 THR A C 1
ATOM 694 O O . THR A 1 85 ? 11.524 -7.942 -9.514 1.00 94.44 85 THR A O 1
ATOM 697 N N . PHE A 1 86 ? 10.608 -7.405 -11.497 1.00 93.75 86 PHE A N 1
ATOM 698 C CA . PHE A 1 86 ? 9.208 -7.595 -11.118 1.00 93.75 86 PHE A CA 1
ATOM 699 C C . PHE A 1 86 ? 8.660 -8.848 -11.801 1.00 93.75 86 PHE A C 1
ATOM 701 O O . PHE A 1 86 ? 8.700 -8.954 -13.027 1.00 93.75 86 PHE A O 1
ATOM 708 N N . SER A 1 87 ? 8.110 -9.772 -11.019 1.00 92.25 87 SER A N 1
ATOM 709 C CA . SER A 1 87 ? 7.428 -10.962 -11.528 1.00 92.25 87 SER A CA 1
ATOM 710 C C . SER A 1 87 ? 5.927 -10.747 -11.430 1.00 92.25 87 SER A C 1
ATOM 712 O O . SER A 1 87 ? 5.373 -10.684 -10.331 1.00 92.25 87 SER A O 1
ATOM 714 N N . SER A 1 88 ? 5.253 -10.612 -12.571 1.00 91.00 88 SER A N 1
ATOM 715 C CA . SER A 1 88 ? 3.802 -10.462 -12.555 1.00 91.00 88 SER A CA 1
ATOM 716 C C . SER A 1 88 ? 3.122 -11.772 -12.146 1.00 91.00 88 SER A C 1
ATOM 718 O O . SER A 1 88 ? 3.667 -12.855 -12.320 1.00 91.00 88 SER A O 1
ATOM 720 N N . LEU A 1 89 ? 1.901 -11.693 -11.615 1.00 88.75 89 LEU A N 1
ATOM 721 C CA . LEU A 1 89 ? 1.065 -12.880 -11.363 1.00 88.75 89 LEU A CA 1
ATOM 722 C C . LEU A 1 89 ? 0.091 -13.165 -12.515 1.00 88.75 89 LEU A C 1
ATOM 724 O O . LEU A 1 89 ? -0.554 -14.207 -12.564 1.00 88.75 89 LEU A O 1
ATOM 728 N N . LYS A 1 90 ? -0.052 -12.204 -13.427 1.00 90.38 90 LYS A N 1
ATOM 729 C CA . LYS A 1 90 ? -0.988 -12.213 -14.552 1.00 90.38 90 LYS A CA 1
ATOM 730 C C . LYS A 1 90 ? -0.494 -11.274 -15.645 1.00 90.38 90 LYS A C 1
ATOM 732 O O . LYS A 1 90 ? 0.454 -10.512 -15.427 1.00 90.38 90 LYS A O 1
ATOM 737 N N . ARG A 1 91 ? -1.179 -11.283 -16.791 1.00 93.31 91 ARG A N 1
ATOM 738 C CA . ARG A 1 91 ? -0.959 -10.298 -17.852 1.00 93.31 91 ARG A CA 1
ATOM 739 C C . ARG A 1 91 ? -0.992 -8.880 -17.286 1.00 93.31 91 ARG A C 1
ATOM 741 O O . ARG A 1 91 ? -1.964 -8.481 -16.642 1.00 93.31 91 ARG A O 1
ATOM 748 N N . VAL A 1 92 ? 0.058 -8.119 -17.566 1.00 93.19 92 VAL A N 1
ATOM 749 C CA . VAL A 1 92 ? 0.170 -6.730 -17.124 1.00 93.19 92 VAL A CA 1
ATOM 750 C C . VAL A 1 92 ? -0.468 -5.808 -18.158 1.00 93.19 92 VAL A C 1
ATOM 752 O O . VAL A 1 92 ? -0.132 -5.853 -19.340 1.00 93.19 92 VAL A O 1
ATOM 755 N N . SER A 1 93 ? -1.387 -4.954 -17.722 1.00 93.38 93 SER A N 1
ATOM 756 C CA . SER A 1 93 ? -2.002 -3.927 -18.559 1.00 93.38 93 SER A CA 1
ATOM 757 C C . SER A 1 93 ? -2.117 -2.647 -17.755 1.00 93.38 93 SER A C 1
ATOM 759 O O . SER A 1 93 ? -2.617 -2.680 -16.633 1.00 93.38 93 SER A O 1
ATOM 761 N N . ASN A 1 94 ? -1.627 -1.555 -18.339 1.00 94.31 94 ASN A N 1
ATOM 762 C CA . ASN A 1 94 ? -1.614 -0.220 -17.767 1.00 94.31 94 ASN A CA 1
ATOM 763 C C . ASN A 1 94 ? -1.180 -0.213 -16.295 1.00 94.31 94 ASN A C 1
ATOM 765 O O . ASN A 1 94 ? -1.934 0.235 -15.436 1.00 94.31 94 ASN A O 1
ATOM 769 N N . LEU A 1 95 ? -0.003 -0.780 -16.008 1.00 95.75 95 LEU A N 1
ATOM 770 C CA . LEU A 1 95 ? 0.534 -0.867 -14.651 1.00 95.75 95 LEU A CA 1
ATOM 771 C C . LEU A 1 95 ? 1.640 0.177 -14.460 1.00 95.75 95 LEU A C 1
ATOM 773 O O . LEU A 1 95 ? 2.758 -0.041 -14.932 1.00 95.75 95 LEU A O 1
ATOM 777 N N . PRO A 1 96 ? 1.354 1.298 -13.782 1.00 97.88 96 PRO A N 1
ATOM 778 C CA . PRO A 1 96 ? 2.347 2.305 -13.452 1.00 97.88 96 PRO A CA 1
ATOM 779 C C . PRO A 1 96 ? 3.288 1.761 -12.381 1.00 97.88 96 PRO A C 1
ATOM 781 O O . PRO A 1 96 ? 2.839 1.197 -11.382 1.00 97.88 96 PRO A O 1
ATOM 784 N N . MET A 1 97 ? 4.585 1.937 -12.590 1.00 97.25 97 MET A N 1
ATOM 785 C CA . MET A 1 97 ? 5.655 1.451 -11.732 1.00 97.25 97 MET A CA 1
ATOM 786 C C . MET A 1 97 ? 6.736 2.511 -11.573 1.00 97.25 97 MET A C 1
ATOM 788 O O . MET A 1 97 ? 7.012 3.268 -12.504 1.00 97.25 97 MET A O 1
ATOM 792 N N . ALA A 1 98 ? 7.362 2.549 -10.404 1.00 97.69 98 ALA A N 1
ATOM 793 C CA . ALA A 1 98 ? 8.458 3.460 -10.104 1.00 97.69 98 ALA A CA 1
ATOM 794 C C . ALA A 1 98 ? 9.448 2.828 -9.121 1.00 97.69 98 ALA A C 1
ATOM 796 O O . ALA A 1 98 ? 9.132 1.853 -8.430 1.00 97.69 98 ALA A O 1
ATOM 797 N N . LEU A 1 99 ? 10.640 3.416 -9.036 1.00 97.12 99 LEU A N 1
ATOM 798 C CA . LEU A 1 99 ? 11.579 3.119 -7.956 1.00 97.12 99 LEU A CA 1
ATOM 799 C C . LEU A 1 99 ? 11.146 3.797 -6.651 1.00 97.12 99 LEU A C 1
ATOM 801 O O . LEU A 1 99 ? 10.552 4.878 -6.655 1.00 97.12 99 LEU A O 1
ATOM 805 N N . SER A 1 100 ? 11.470 3.157 -5.533 1.00 96.88 100 SER A N 1
ATOM 806 C CA . SER A 1 100 ? 11.203 3.642 -4.183 1.00 96.88 100 SER A CA 1
ATOM 807 C C . SER A 1 100 ? 12.261 3.139 -3.206 1.00 9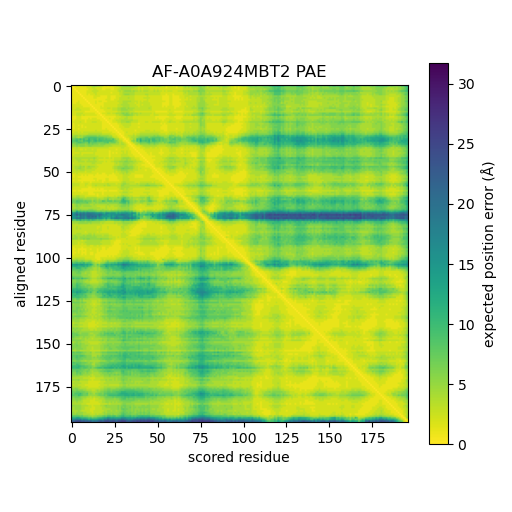6.88 100 SER A C 1
ATOM 809 O O . SER A 1 100 ? 12.941 2.135 -3.430 1.00 96.88 100 SER A O 1
ATOM 811 N N . ASN A 1 101 ? 12.313 3.806 -2.059 1.00 93.69 101 ASN A N 1
ATOM 812 C CA . ASN A 1 101 ? 12.884 3.264 -0.839 1.00 93.69 101 ASN A CA 1
ATOM 813 C C . ASN A 1 101 ? 11.768 2.877 0.129 1.00 93.69 101 ASN A C 1
ATOM 815 O O . ASN A 1 101 ? 10.800 3.619 0.291 1.00 93.69 101 ASN A O 1
ATOM 819 N N . ILE A 1 102 ? 11.879 1.714 0.757 1.00 90.88 102 ILE A N 1
ATOM 820 C CA . ILE A 1 102 ? 11.009 1.328 1.868 1.00 90.88 102 ILE A CA 1
ATOM 821 C C . ILE A 1 102 ? 11.685 1.721 3.168 1.00 90.88 102 ILE A C 1
ATOM 823 O O . ILE A 1 102 ? 12.858 1.409 3.385 1.00 90.88 102 ILE A O 1
ATOM 827 N N . LEU A 1 103 ? 10.938 2.415 4.023 1.00 84.06 103 LEU A N 1
ATOM 828 C CA . LEU A 1 103 ? 11.397 2.719 5.369 1.00 84.06 103 LEU A CA 1
ATOM 829 C C . LEU A 1 103 ? 11.485 1.414 6.160 1.00 84.06 103 LEU A C 1
ATOM 831 O O . LEU A 1 103 ? 10.581 0.578 6.095 1.00 84.06 103 LEU A O 1
ATOM 835 N N . ALA A 1 104 ? 12.562 1.248 6.934 1.00 79.31 104 ALA A N 1
ATOM 836 C CA . ALA A 1 104 ? 12.564 0.241 7.987 1.00 79.31 104 ALA A CA 1
ATOM 837 C C . ALA A 1 104 ? 11.295 0.447 8.820 1.00 79.31 104 ALA A C 1
ATOM 839 O O . ALA A 1 104 ? 10.980 1.585 9.182 1.00 79.31 104 ALA A O 1
ATOM 840 N N . ASN A 1 105 ? 10.539 -0.629 9.054 1.00 71.94 105 ASN A N 1
ATOM 841 C CA . ASN A 1 105 ? 9.282 -0.534 9.782 1.00 71.94 105 ASN A CA 1
ATOM 842 C C . ASN A 1 105 ? 9.565 -0.266 11.267 1.00 71.94 105 ASN A C 1
ATOM 844 O O . ASN A 1 105 ? 9.560 -1.176 12.090 1.00 71.94 105 ASN A O 1
ATOM 848 N N . ASN A 1 106 ? 9.835 0.998 11.572 1.00 79.12 106 ASN A N 1
ATOM 849 C CA . ASN A 1 106 ? 9.967 1.550 12.914 1.00 79.12 106 ASN A CA 1
ATOM 850 C C . ASN A 1 106 ? 8.658 2.227 13.343 1.00 79.12 106 ASN A C 1
ATOM 852 O O . ASN A 1 106 ? 8.633 2.975 14.320 1.00 79.12 106 ASN A O 1
ATOM 856 N N . ASP A 1 107 ? 7.583 2.020 12.578 1.00 85.75 107 ASP A N 1
ATOM 857 C CA . ASP A 1 107 ? 6.281 2.556 12.910 1.00 85.75 107 ASP A CA 1
ATOM 858 C C . ASP A 1 107 ? 5.708 1.804 14.122 1.00 85.75 107 ASP A C 1
ATOM 860 O O . ASP A 1 107 ? 5.730 0.571 14.158 1.00 85.75 107 ASP A O 1
ATOM 864 N N . PRO A 1 108 ? 5.184 2.520 15.133 1.00 89.50 108 PRO A N 1
ATOM 865 C CA . PRO A 1 108 ? 4.689 1.892 16.355 1.00 89.50 108 PRO A CA 1
ATOM 866 C C . PRO A 1 108 ? 3.405 1.084 16.126 1.00 89.50 108 PRO A C 1
ATOM 868 O O . PRO A 1 108 ? 3.041 0.280 16.980 1.00 89.50 108 PRO A O 1
ATOM 871 N N . ILE A 1 109 ? 2.734 1.279 14.985 1.00 92.75 109 ILE A N 1
ATOM 872 C CA . ILE A 1 109 ? 1.481 0.628 14.596 1.00 92.75 109 ILE A CA 1
ATOM 873 C C . ILE A 1 109 ? 1.754 -0.350 13.454 1.00 92.75 109 ILE A C 1
ATOM 875 O O . ILE A 1 109 ? 2.430 -0.012 12.484 1.00 92.75 109 ILE A O 1
ATOM 879 N N . THR A 1 110 ? 1.194 -1.557 13.539 1.00 92.25 110 THR A N 1
ATOM 880 C CA . THR A 1 110 ? 1.271 -2.551 12.458 1.00 92.25 110 THR A CA 1
ATOM 881 C C . THR A 1 110 ? -0.124 -2.918 11.965 1.00 92.25 110 THR A C 1
ATOM 883 O O . THR A 1 110 ? -1.014 -3.226 12.753 1.00 92.25 110 THR A O 1
ATOM 886 N N . PHE A 1 111 ? -0.292 -2.908 10.643 1.00 93.12 111 PHE A N 1
ATOM 887 C CA . PHE A 1 111 ? -1.552 -3.195 9.963 1.00 93.12 111 PHE A CA 1
ATOM 888 C C . PHE A 1 111 ? -1.497 -4.571 9.306 1.00 93.12 111 PHE A C 1
ATOM 890 O O . PHE A 1 111 ? -0.561 -4.863 8.556 1.00 93.12 111 PHE A O 1
ATOM 897 N N . PHE A 1 112 ? -2.527 -5.378 9.534 1.00 92.12 112 PHE A N 1
ATOM 898 C CA . PHE A 1 112 ? -2.807 -6.552 8.714 1.00 92.12 112 PHE A CA 1
ATOM 899 C C . PHE A 1 112 ? -3.669 -6.132 7.523 1.00 92.12 112 PHE A C 1
ATOM 901 O O . PHE A 1 112 ? -4.461 -5.201 7.622 1.00 92.12 112 PHE A O 1
ATOM 908 N N . ASN A 1 113 ? -3.501 -6.773 6.373 1.00 91.12 113 ASN A N 1
ATOM 909 C CA . ASN A 1 113 ? -4.188 -6.393 5.133 1.00 91.12 113 ASN A CA 1
ATOM 910 C C . ASN A 1 113 ? -5.318 -7.360 4.756 1.00 91.12 113 ASN A C 1
ATOM 912 O O . ASN A 1 113 ? -5.851 -7.269 3.650 1.00 91.12 113 ASN A O 1
ATOM 916 N N . SER A 1 114 ? -5.660 -8.305 5.631 1.00 93.31 114 SER A N 1
ATOM 917 C CA . SER A 1 114 ? -6.754 -9.245 5.414 1.00 93.31 114 SER A CA 1
ATOM 918 C C . SER A 1 114 ? -7.306 -9.791 6.723 1.00 93.31 114 SER A C 1
ATOM 920 O O . SER A 1 114 ? -6.597 -9.805 7.729 1.00 93.31 114 SER A O 1
ATOM 922 N N . PHE A 1 115 ? -8.572 -10.196 6.687 1.00 94.31 115 PHE A N 1
ATOM 923 C CA . PHE A 1 115 ? -9.268 -10.885 7.769 1.00 94.31 115 PHE A CA 1
ATOM 924 C C . PHE A 1 115 ? -10.453 -11.678 7.177 1.00 94.31 115 PHE A C 1
ATOM 926 O O . PHE A 1 115 ? -10.897 -11.395 6.053 1.00 94.31 115 PHE A O 1
ATOM 933 N N . SER A 1 116 ? -10.923 -12.686 7.903 1.00 92.88 116 SER A N 1
ATOM 934 C CA . SER A 1 116 ? -11.913 -13.672 7.466 1.00 92.88 116 SER A CA 1
ATOM 935 C C . SER A 1 116 ? -13.021 -13.802 8.511 1.00 92.88 116 SER A C 1
ATOM 937 O O . SER A 1 116 ? -12.869 -14.577 9.443 1.00 92.88 116 SER A O 1
ATOM 939 N N . PRO A 1 117 ? -14.119 -13.032 8.400 1.00 90.38 117 PRO A N 1
ATOM 940 C CA . PRO A 1 117 ? -15.224 -13.082 9.357 1.00 90.38 117 PRO A CA 1
ATOM 941 C C . PRO A 1 117 ? -16.125 -14.298 9.091 1.00 90.38 117 PRO A C 1
ATOM 943 O O . PRO A 1 117 ? -17.231 -14.145 8.560 1.00 90.38 117 PRO A O 1
ATOM 946 N N . ASP A 1 118 ? -15.631 -15.496 9.404 1.00 88.62 118 ASP A N 1
ATOM 947 C CA . ASP A 1 118 ? -16.327 -16.781 9.230 1.00 88.62 118 ASP A CA 1
ATOM 948 C C . ASP A 1 118 ? -16.764 -17.429 10.559 1.00 88.62 118 ASP A C 1
ATOM 950 O O . ASP A 1 118 ? -17.513 -18.408 10.561 1.00 88.62 118 ASP A O 1
ATOM 954 N N . GLY A 1 119 ? -16.399 -16.823 11.690 1.00 86.62 119 GLY A N 1
ATOM 955 C CA . GLY A 1 119 ? -16.815 -17.239 13.023 1.00 86.62 119 GLY A C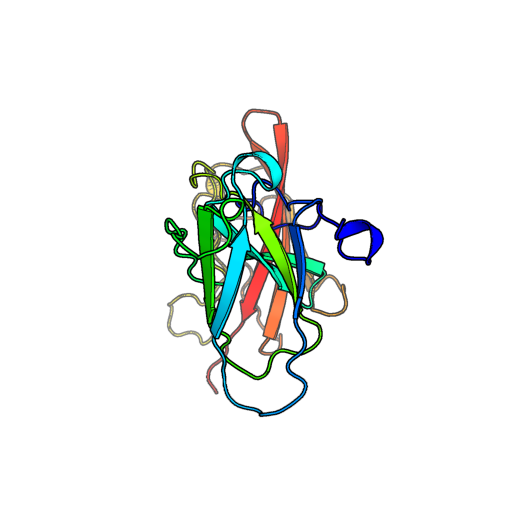A 1
ATOM 956 C C . GLY A 1 119 ? -15.987 -18.384 13.602 1.00 86.62 119 GLY A C 1
ATOM 957 O O . GLY A 1 119 ? -16.422 -18.992 14.586 1.00 86.62 119 GLY A O 1
ATOM 958 N N . ASP A 1 120 ? -14.820 -18.697 13.029 1.00 87.69 120 ASP A N 1
ATOM 959 C CA . ASP A 1 120 ? -13.912 -19.730 13.542 1.00 87.69 120 ASP A CA 1
ATOM 960 C C . ASP A 1 120 ? -13.053 -19.261 14.742 1.00 87.69 120 ASP A C 1
ATOM 962 O O . ASP A 1 120 ? -12.329 -20.055 15.359 1.00 87.69 120 ASP A O 1
ATOM 966 N N . GLY A 1 121 ? -13.153 -17.979 15.108 1.00 84.69 121 GLY A N 1
ATOM 967 C CA . GLY A 1 121 ? -12.402 -17.333 16.180 1.00 84.69 121 GLY A CA 1
ATOM 968 C C . GLY A 1 121 ? -11.038 -16.784 15.752 1.00 84.69 121 GLY A C 1
ATOM 969 O O . GLY A 1 121 ? -10.290 -16.300 16.609 1.00 84.69 121 GLY A O 1
ATOM 970 N N . ARG A 1 122 ? -10.661 -16.867 14.470 1.00 86.00 122 ARG A N 1
ATOM 971 C CA . ARG A 1 122 ? -9.336 -16.506 13.943 1.00 86.00 122 ARG A CA 1
ATOM 972 C C . ARG A 1 122 ? -9.460 -15.454 12.851 1.00 86.00 122 ARG A C 1
ATOM 974 O O . ARG A 1 122 ? -9.948 -15.701 11.762 1.00 86.00 122 ARG A O 1
ATOM 981 N N . ASN A 1 123 ? -8.898 -14.272 13.105 1.00 88.88 123 ASN A N 1
ATOM 982 C CA . ASN A 1 123 ? -8.978 -13.138 12.178 1.00 88.88 123 ASN A CA 1
ATOM 983 C C . ASN A 1 123 ? -10.429 -12.800 11.774 1.00 88.88 123 ASN A C 1
ATOM 985 O O . ASN A 1 123 ? -10.661 -12.320 10.671 1.00 88.88 123 ASN A O 1
ATOM 989 N N . ASP A 1 124 ? -11.398 -12.997 12.671 1.00 90.31 124 ASP A N 1
ATOM 990 C CA . ASP A 1 124 ? -12.805 -12.653 12.419 1.00 90.31 124 ASP A CA 1
ATOM 991 C C . ASP A 1 124 ? -13.055 -11.145 12.343 1.00 90.31 124 ASP A C 1
ATOM 993 O O . ASP A 1 124 ? -14.082 -10.678 11.858 1.00 90.31 124 ASP A O 1
ATOM 997 N N . ARG A 1 125 ? -12.117 -10.355 12.864 1.00 93.62 125 ARG A N 1
ATOM 998 C CA . ARG A 1 125 ? -12.180 -8.898 12.880 1.00 93.62 125 ARG A CA 1
ATOM 999 C C . ARG A 1 125 ? -10.865 -8.330 12.394 1.00 93.62 125 ARG A C 1
ATOM 1001 O O . ARG A 1 125 ? -9.807 -8.948 12.532 1.00 93.62 125 ARG A O 1
ATOM 1008 N N . TRP A 1 126 ? -10.928 -7.127 11.846 1.00 95.94 126 TRP A N 1
ATOM 1009 C CA . TRP A 1 126 ? -9.737 -6.440 11.390 1.00 95.94 126 TRP A CA 1
ATOM 1010 C C . TRP A 1 126 ? -8.991 -5.792 12.556 1.00 95.94 126 TRP A C 1
ATOM 1012 O O . TRP A 1 126 ? -9.280 -4.672 12.977 1.00 95.94 126 TRP A O 1
ATOM 1022 N N . GLU A 1 127 ? -8.006 -6.501 13.088 1.00 95.25 127 GLU A N 1
ATOM 1023 C CA . GLU A 1 127 ? -7.184 -5.997 14.182 1.00 95.25 127 GLU A CA 1
ATOM 1024 C C . GLU A 1 127 ? -6.030 -5.123 13.678 1.00 95.25 127 GLU A C 1
ATOM 1026 O O . GLU A 1 127 ? -5.414 -5.375 12.638 1.00 95.25 127 GLU A O 1
ATOM 1031 N N . ILE A 1 128 ? -5.700 -4.093 14.457 1.00 96.25 128 ILE A N 1
ATOM 1032 C CA . ILE A 1 128 ? -4.511 -3.268 14.247 1.00 96.25 128 ILE A CA 1
ATOM 1033 C C . ILE A 1 128 ? -3.609 -3.469 15.460 1.00 96.25 128 ILE A C 1
ATOM 1035 O O . ILE A 1 128 ? -3.986 -3.204 16.605 1.00 96.25 128 ILE A O 1
ATOM 1039 N N . LYS A 1 129 ? -2.390 -3.953 15.232 1.00 95.56 129 LYS A N 1
ATOM 1040 C CA . LYS A 1 129 ? -1.452 -4.208 16.324 1.00 95.56 129 LYS A CA 1
ATOM 1041 C C . LYS A 1 129 ? -0.940 -2.882 16.889 1.00 95.56 129 LYS A C 1
ATOM 1043 O O . LYS A 1 129 ? -0.521 -2.004 16.132 1.00 95.56 129 LYS A O 1
ATOM 1048 N N . ASN A 1 130 ? -0.930 -2.796 18.223 1.00 96.12 130 ASN A N 1
ATOM 1049 C CA . ASN A 1 130 ? -0.535 -1.637 19.033 1.00 96.12 130 ASN A CA 1
ATOM 1050 C C . ASN A 1 130 ? -1.451 -0.406 18.918 1.00 96.12 130 ASN A C 1
ATOM 1052 O O . ASN A 1 130 ? -1.056 0.683 19.334 1.00 96.12 130 ASN A O 1
ATOM 1056 N N . ILE A 1 131 ? -2.671 -0.552 18.391 1.00 97.19 131 ILE A N 1
ATOM 1057 C CA . ILE A 1 131 ? -3.611 0.573 18.307 1.00 97.19 131 ILE A CA 1
ATOM 1058 C C . ILE A 1 131 ? -3.976 1.150 19.683 1.00 97.19 131 ILE A C 1
ATOM 1060 O O . ILE A 1 131 ? -4.201 2.350 19.801 1.00 97.19 131 ILE A O 1
ATOM 1064 N N . ASP A 1 132 ? -3.929 0.331 20.736 1.00 95.75 132 ASP A N 1
ATOM 1065 C CA . ASP A 1 132 ? -4.229 0.740 22.114 1.00 95.75 132 ASP A CA 1
ATOM 1066 C C . ASP A 1 132 ? -3.249 1.795 22.664 1.00 95.75 132 ASP A C 1
ATOM 1068 O O . ASP A 1 132 ? -3.577 2.514 23.606 1.00 95.75 132 ASP A O 1
ATOM 1072 N N . LEU A 1 133 ? -2.063 1.943 22.055 1.00 95.56 133 LEU A N 1
ATOM 1073 C CA . LEU A 1 133 ? -1.115 3.021 22.374 1.00 95.56 133 LEU A CA 1
ATOM 1074 C C . LEU A 1 133 ? -1.583 4.395 21.859 1.00 95.56 133 LEU A C 1
ATOM 1076 O O . LEU A 1 133 ? -1.014 5.420 22.233 1.00 95.56 133 LEU A O 1
ATOM 1080 N N . PHE A 1 134 ? -2.609 4.421 21.006 1.00 96.81 134 PHE A N 1
ATOM 1081 C CA . PHE A 1 134 ? -3.146 5.610 20.348 1.00 96.81 134 PHE A CA 1
ATOM 1082 C C . PHE A 1 134 ? -4.649 5.737 20.628 1.00 96.81 134 PHE A C 1
ATOM 1084 O O . PHE A 1 134 ? -5.453 5.635 19.701 1.00 96.81 134 PHE A O 1
ATOM 1091 N N . PRO A 1 135 ? -5.067 5.958 21.890 1.00 95.88 135 PRO A N 1
ATOM 1092 C CA . PRO A 1 135 ? -6.483 5.986 22.249 1.00 95.88 135 PRO A CA 1
ATOM 1093 C C . PRO A 1 135 ? -7.241 7.129 21.569 1.00 95.88 135 PRO A C 1
ATOM 1095 O O . PRO A 1 135 ? -8.422 6.974 21.288 1.00 95.88 135 PRO A O 1
ATOM 1098 N N . ASP A 1 136 ? -6.587 8.251 21.261 1.00 96.69 136 ASP A N 1
ATOM 1099 C CA . ASP A 1 136 ? -7.151 9.339 20.455 1.00 96.69 136 ASP A CA 1
ATOM 1100 C C . ASP A 1 136 ? -6.856 9.111 18.965 1.00 96.69 136 ASP A C 1
ATOM 1102 O O . ASP A 1 136 ? -5.895 9.641 18.399 1.00 96.69 136 ASP A O 1
ATOM 1106 N N . ASN A 1 137 ? -7.656 8.242 18.348 1.00 98.00 137 ASN A N 1
ATOM 1107 C CA . ASN A 1 137 ? -7.581 7.932 16.926 1.00 98.00 137 ASN A CA 1
ATOM 1108 C C . ASN A 1 137 ? -8.947 8.076 16.241 1.00 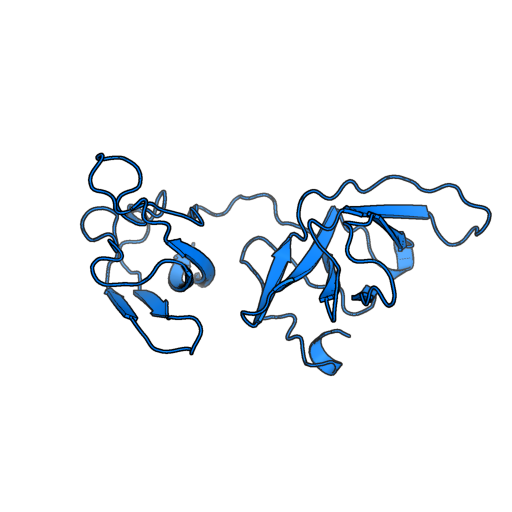98.00 137 ASN A C 1
ATOM 1110 O O . ASN A 1 137 ? -9.999 7.966 16.877 1.00 98.00 137 ASN A O 1
ATOM 1114 N N . GLU A 1 138 ? -8.922 8.299 14.929 1.00 98.31 138 GLU A N 1
ATOM 1115 C CA . GLU A 1 138 ? -10.104 8.263 14.067 1.00 98.31 138 GLU A CA 1
ATOM 1116 C C . GLU A 1 138 ? -9.837 7.290 12.918 1.00 98.31 138 GLU A C 1
ATOM 1118 O O . GLU A 1 138 ? -8.928 7.509 12.111 1.00 98.31 138 GLU A O 1
ATOM 1123 N N . LEU A 1 139 ? -10.630 6.222 12.850 1.00 98.38 139 LEU A N 1
ATOM 1124 C CA . LEU A 1 139 ? -10.609 5.258 11.760 1.00 98.38 139 LEU A CA 1
ATOM 1125 C C . LEU A 1 139 ? -11.811 5.488 10.846 1.00 98.38 139 LEU A C 1
ATOM 1127 O O . LEU A 1 139 ? -12.954 5.518 11.301 1.00 98.38 139 LEU A O 1
ATOM 1131 N N . THR A 1 140 ? -11.548 5.566 9.547 1.00 98.06 140 THR A N 1
ATOM 1132 C CA . THR A 1 140 ? -12.559 5.525 8.491 1.00 98.06 140 THR A CA 1
ATOM 1133 C C . THR A 1 140 ? -12.234 4.375 7.553 1.00 98.06 140 THR A C 1
ATOM 1135 O O . THR A 1 140 ? -11.093 4.259 7.103 1.00 98.06 140 THR A O 1
ATOM 1138 N N . ILE A 1 141 ? -13.232 3.553 7.232 1.00 97.19 141 ILE A N 1
ATOM 1139 C CA . ILE A 1 141 ? -13.140 2.512 6.210 1.00 97.19 141 ILE A CA 1
ATOM 1140 C C . ILE A 1 141 ? -14.132 2.831 5.098 1.00 97.19 141 ILE A C 1
ATOM 1142 O O . ILE A 1 141 ? -15.300 3.136 5.351 1.00 97.19 141 ILE A O 1
ATOM 1146 N N . ILE A 1 142 ? -13.660 2.751 3.859 1.00 95.94 142 ILE A N 1
ATOM 1147 C CA . ILE A 1 142 ? -14.442 3.011 2.654 1.00 95.94 142 ILE A CA 1
ATOM 1148 C C . ILE A 1 142 ? -14.416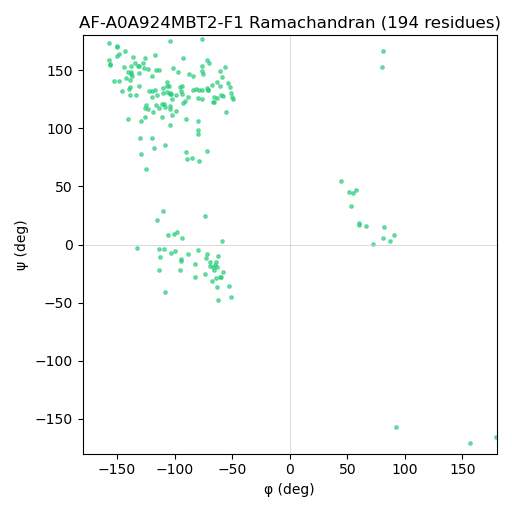 1.798 1.721 1.00 95.94 142 ILE A C 1
ATOM 1150 O O . ILE A 1 142 ? -13.453 1.026 1.687 1.00 95.94 142 ILE A O 1
ATOM 1154 N N . ASN A 1 143 ? -15.480 1.627 0.942 1.00 94.12 143 ASN A N 1
ATOM 1155 C CA . ASN A 1 143 ? -15.518 0.640 -0.133 1.00 94.12 143 ASN A CA 1
ATOM 1156 C C . ASN A 1 143 ? -14.717 1.119 -1.364 1.00 94.12 143 ASN A C 1
ATOM 1158 O O . ASN A 1 143 ? -14.225 2.247 -1.427 1.00 94.12 143 ASN A O 1
ATOM 1162 N N . ARG A 1 144 ? -14.630 0.265 -2.391 1.00 89.12 144 ARG A N 1
ATOM 1163 C CA . ARG A 1 144 ? -13.961 0.576 -3.668 1.00 89.12 144 ARG A CA 1
ATOM 1164 C C . ARG A 1 144 ? -14.526 1.806 -4.398 1.00 89.12 144 ARG A C 1
ATOM 1166 O O . ARG A 1 144 ? -13.823 2.403 -5.208 1.00 89.12 144 ARG A O 1
ATOM 1173 N N . TRP A 1 145 ? -15.774 2.175 -4.131 1.00 90.69 145 TRP A N 1
ATOM 1174 C CA . TRP A 1 145 ? -16.460 3.314 -4.747 1.00 90.69 145 TRP A CA 1
ATOM 1175 C C . TRP A 1 145 ? -16.337 4.602 -3.928 1.00 90.69 145 TRP A C 1
ATOM 1177 O O . TRP A 1 145 ? -16.944 5.610 -4.279 1.00 90.69 145 TRP A O 1
ATOM 1187 N N . GLY A 1 146 ? -15.551 4.581 -2.848 1.00 89.38 146 GLY A N 1
ATOM 1188 C CA . GLY A 1 146 ? -15.324 5.734 -1.983 1.00 89.38 146 GLY A CA 1
ATOM 1189 C C . GLY A 1 146 ? -16.432 5.986 -0.961 1.00 89.38 146 GLY A C 1
ATOM 1190 O O . GLY A 1 146 ? -16.373 6.987 -0.254 1.00 89.38 146 GLY A O 1
ATOM 1191 N N . SER A 1 147 ? -17.434 5.107 -0.851 1.00 94.56 147 SER A N 1
ATOM 1192 C CA . SER A 1 147 ? -18.467 5.237 0.181 1.00 94.56 147 SER A CA 1
ATOM 1193 C C . SER A 1 147 ? -17.923 4.794 1.534 1.00 94.56 147 SER A C 1
ATOM 1195 O O . SER A 1 147 ? -17.345 3.711 1.636 1.00 94.56 147 SER A O 1
ATOM 1197 N N . GLU A 1 148 ? -18.154 5.600 2.569 1.00 96.38 148 GLU A N 1
ATOM 1198 C CA . GLU A 1 148 ? -17.896 5.225 3.960 1.00 96.38 148 GLU A CA 1
ATOM 1199 C C . GLU A 1 148 ? -18.782 4.047 4.367 1.00 96.38 148 GLU A C 1
ATOM 1201 O O . GLU A 1 148 ? -19.998 4.083 4.196 1.00 96.38 148 GLU A O 1
ATOM 1206 N N . ILE A 1 149 ? -18.148 2.992 4.876 1.00 96.50 149 ILE A N 1
ATOM 1207 C CA . ILE A 1 149 ? -18.828 1.791 5.377 1.00 96.50 149 ILE A CA 1
ATOM 1208 C C . ILE A 1 149 ? -18.657 1.612 6.885 1.00 96.50 149 ILE A C 1
ATOM 1210 O O . ILE A 1 149 ? -19.449 0.919 7.514 1.00 96.50 149 ILE A O 1
ATOM 1214 N N . PHE A 1 150 ? -17.621 2.218 7.465 1.00 96.69 150 PHE A N 1
ATOM 1215 C CA . PHE A 1 150 ? -17.349 2.160 8.890 1.00 96.69 150 PHE A CA 1
ATOM 1216 C C . PHE A 1 150 ? -16.581 3.404 9.316 1.00 96.69 150 PHE A C 1
ATOM 1218 O O . PHE A 1 150 ? -15.666 3.859 8.623 1.00 96.69 150 PHE A O 1
ATOM 1225 N N . LYS A 1 151 ? -16.931 3.925 10.488 1.00 97.25 151 LYS A N 1
ATOM 1226 C CA . LYS A 1 151 ? -16.229 5.033 11.113 1.00 97.25 151 LYS A CA 1
ATOM 1227 C C . LYS A 1 151 ? -16.234 4.863 12.620 1.00 97.25 151 LYS A C 1
ATOM 1229 O O . LYS A 1 151 ? -17.284 4.633 13.215 1.00 97.25 151 LYS A O 1
ATOM 1234 N N . ALA A 1 152 ? -15.070 5.027 13.232 1.00 97.25 152 ALA A N 1
ATOM 1235 C CA . ALA A 1 152 ? -14.913 4.955 14.673 1.00 97.25 152 ALA A CA 1
ATOM 1236 C C . ALA A 1 152 ? -13.972 6.050 15.170 1.00 97.25 152 ALA A C 1
ATOM 1238 O O . ALA A 1 152 ? -12.952 6.354 14.550 1.00 97.25 152 ALA A O 1
ATOM 1239 N N . LYS A 1 153 ? -14.316 6.616 16.325 1.00 97.62 153 LYS A N 1
ATOM 1240 C CA . LYS A 1 153 ? -13.364 7.324 17.180 1.00 97.62 153 LYS A CA 1
ATOM 1241 C C . LYS A 1 153 ? -12.895 6.365 18.262 1.00 97.62 153 LYS A C 1
ATOM 1243 O O . LYS A 1 153 ? -13.673 5.511 18.688 1.00 97.62 153 LYS A O 1
ATOM 1248 N N . ASN A 1 154 ? -11.654 6.527 18.705 1.00 97.25 154 ASN A N 1
ATOM 1249 C CA . ASN A 1 154 ? -11.053 5.688 19.740 1.00 97.25 154 ASN A CA 1
ATOM 1250 C C . ASN A 1 154 ? -11.128 4.190 19.369 1.00 97.25 154 ASN A C 1
ATOM 1252 O O . ASN A 1 154 ? -11.515 3.345 20.183 1.00 97.25 154 ASN A O 1
ATOM 1256 N N . TYR A 1 155 ? -10.811 3.869 18.108 1.00 98.00 155 TYR A N 1
ATOM 1257 C CA .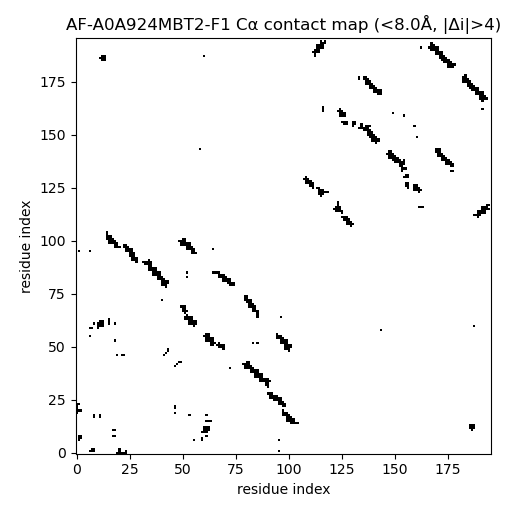 TYR A 1 155 ? -10.777 2.493 17.619 1.00 98.00 155 TYR A CA 1
ATOM 1258 C C . TYR A 1 155 ? -9.751 1.676 18.405 1.00 98.00 155 TYR A C 1
ATOM 1260 O O . TYR A 1 155 ? -8.642 2.142 18.665 1.00 98.00 155 TYR A O 1
ATOM 1268 N N . ASN A 1 156 ? -10.122 0.460 18.774 1.00 96.69 156 ASN A N 1
ATOM 1269 C CA . ASN A 1 156 ? -9.290 -0.519 19.451 1.00 96.69 156 ASN A CA 1
ATOM 1270 C C . ASN A 1 156 ? -9.736 -1.934 19.056 1.00 96.69 156 ASN A C 1
ATOM 1272 O O . ASN A 1 156 ? -10.782 -2.127 18.439 1.00 96.69 156 ASN A O 1
ATOM 1276 N N . ASN A 1 157 ? -8.973 -2.958 19.437 1.00 94.88 157 ASN A N 1
ATOM 1277 C CA . ASN A 1 157 ? -9.299 -4.324 19.011 1.00 94.88 157 ASN A CA 1
ATOM 1278 C C . ASN A 1 157 ? -10.550 -4.911 19.710 1.00 94.88 157 ASN A C 1
ATOM 1280 O O . ASN A 1 157 ? -11.063 -5.948 19.293 1.00 94.88 157 ASN A O 1
ATOM 1284 N N . SER A 1 158 ? -11.103 -4.236 20.727 1.00 93.19 158 SER A N 1
ATOM 1285 C CA . SER A 1 158 ? -12.374 -4.631 21.359 1.00 93.19 158 SER A CA 1
ATOM 1286 C C . SER A 1 158 ? -13.598 -4.136 20.582 1.00 93.19 158 SER A C 1
ATOM 1288 O O . SER A 1 158 ? -14.638 -4.791 20.627 1.00 93.19 158 SER A O 1
ATOM 1290 N N . ASN A 1 159 ? -13.475 -3.026 19.844 1.00 93.06 159 ASN A N 1
ATOM 1291 C CA . ASN A 1 159 ? -14.499 -2.490 18.935 1.00 93.06 159 ASN A CA 1
ATOM 1292 C C . ASN A 1 159 ? -14.101 -2.639 17.453 1.00 93.06 159 ASN A C 1
ATOM 1294 O O . ASN A 1 159 ? -14.508 -1.837 16.609 1.00 93.06 159 ASN A O 1
ATOM 1298 N N . ALA A 1 160 ? -13.301 -3.669 17.160 1.00 94.44 160 ALA A N 1
ATOM 1299 C CA . ALA A 1 160 ? -12.757 -3.909 15.836 1.00 94.44 160 ALA A CA 1
ATOM 1300 C C . ALA A 1 160 ? -13.848 -4.094 14.774 1.00 94.44 160 ALA A C 1
ATOM 1302 O O . ALA A 1 160 ? -14.884 -4.708 15.033 1.00 94.44 160 ALA A O 1
ATOM 1303 N N . TRP A 1 161 ? -13.586 -3.594 13.566 1.00 95.12 161 TRP A N 1
ATOM 1304 C CA . TRP A 1 161 ? -14.476 -3.776 12.426 1.00 95.12 161 TRP A CA 1
ATOM 1305 C C . TRP A 1 161 ? -14.528 -5.256 12.033 1.00 95.12 161 TRP A C 1
ATOM 1307 O O . TRP A 1 161 ? -13.495 -5.887 11.815 1.00 95.12 161 TRP A O 1
ATOM 1317 N N . ASP A 1 162 ? -15.740 -5.794 11.942 1.00 92.25 162 ASP A N 1
ATOM 1318 C CA . ASP A 1 162 ? -16.022 -7.214 11.709 1.00 92.25 162 ASP A CA 1
ATOM 1319 C C . ASP A 1 162 ? -16.453 -7.525 10.267 1.00 92.25 162 ASP A C 1
ATOM 1321 O O . ASP A 1 162 ? -16.608 -8.683 9.892 1.00 92.25 162 ASP A O 1
ATOM 1325 N N . GLY A 1 163 ? -16.668 -6.508 9.427 1.00 92.25 163 GLY A N 1
ATOM 1326 C CA . GLY A 1 163 ? -17.090 -6.713 8.042 1.00 92.25 163 GLY A CA 1
ATOM 1327 C C . GLY A 1 163 ? -18.429 -7.451 7.872 1.00 92.25 163 GLY A C 1
ATOM 1328 O O . GLY A 1 163 ? -18.720 -7.968 6.781 1.00 92.25 163 GLY A O 1
ATOM 1329 N N . LEU A 1 164 ? -19.254 -7.533 8.923 1.00 87.25 164 LEU A N 1
ATOM 1330 C CA . LEU A 1 164 ? -20.538 -8.228 8.862 1.00 87.25 164 LEU A CA 1
ATOM 1331 C C . LEU A 1 164 ? -21.475 -7.545 7.855 1.00 87.25 164 LEU A C 1
ATOM 1333 O O . LEU A 1 164 ? -21.508 -6.326 7.713 1.00 87.25 164 LEU A O 1
ATOM 1337 N N . GLY A 1 165 ? -22.214 -8.356 7.094 1.00 86.44 165 GLY A N 1
ATOM 1338 C CA . GLY A 1 165 ? -23.124 -7.872 6.046 1.00 86.44 165 GLY A CA 1
ATOM 1339 C C . GLY A 1 165 ? -22.455 -7.322 4.776 1.00 86.44 165 GLY A C 1
ATOM 1340 O O . GLY A 1 165 ? -23.159 -6.925 3.851 1.00 86.44 165 GLY A O 1
ATOM 1341 N N . LEU A 1 166 ? -21.120 -7.317 4.694 1.00 92.38 166 LEU A N 1
ATOM 1342 C CA . LEU A 1 166 ? -20.383 -6.816 3.532 1.00 92.38 166 LEU A CA 1
ATOM 1343 C C . LEU A 1 166 ? -19.864 -7.942 2.628 1.00 92.38 166 LEU A C 1
ATOM 1345 O O . LEU A 1 166 ? -19.599 -9.053 3.082 1.00 92.38 166 LEU A O 1
ATOM 1349 N N . ASN A 1 167 ? -19.712 -7.656 1.336 1.00 92.12 167 ASN A N 1
ATOM 1350 C CA . ASN A 1 167 ? -19.240 -8.636 0.357 1.00 92.12 167 ASN A CA 1
ATOM 1351 C C . ASN A 1 167 ? -17.729 -8.859 0.452 1.00 92.12 167 ASN A C 1
ATOM 1353 O O . ASN A 1 167 ? -16.981 -7.938 0.801 1.00 92.12 167 ASN A O 1
ATOM 1357 N N . ASN A 1 168 ? -17.284 -10.046 0.033 1.00 93.88 168 ASN A N 1
ATOM 1358 C CA . ASN A 1 168 ? -15.871 -10.314 -0.223 1.00 93.88 168 ASN A CA 1
ATOM 1359 C C . ASN A 1 168 ? -15.291 -9.260 -1.159 1.00 93.88 168 ASN A C 1
ATOM 1361 O O . ASN A 1 168 ? -15.897 -8.893 -2.171 1.00 93.88 168 ASN A O 1
ATOM 1365 N N . GLY A 1 169 ? -14.104 -8.769 -0.820 1.00 93.25 169 GLY A N 1
ATOM 1366 C CA . GLY A 1 169 ? -13.460 -7.744 -1.619 1.00 93.25 169 GLY A CA 1
ATOM 1367 C C . GLY A 1 169 ? -12.446 -6.918 -0.857 1.00 93.25 169 GLY A C 1
ATOM 1368 O O . GLY A 1 169 ? -12.061 -7.217 0.271 1.00 93.25 169 GLY A O 1
ATOM 1369 N N . THR A 1 170 ? -12.000 -5.860 -1.523 1.00 94.12 170 THR A N 1
ATOM 1370 C CA . THR A 1 170 ? -11.003 -4.938 -0.994 1.00 94.12 170 THR A CA 1
ATOM 1371 C C . THR A 1 170 ? -11.659 -3.638 -0.545 1.00 94.12 170 THR A C 1
ATOM 1373 O O . THR A 1 170 ? -12.390 -3.002 -1.308 1.00 94.12 170 THR A O 1
ATOM 1376 N N . TYR A 1 171 ? -11.340 -3.242 0.679 1.00 95.56 171 TYR A N 1
ATOM 1377 C CA . TYR A 1 171 ? -11.754 -2.013 1.346 1.00 95.56 171 TYR A CA 1
ATOM 1378 C C . TYR A 1 171 ? -10.523 -1.161 1.651 1.00 95.56 171 TYR A C 1
ATOM 1380 O O . TYR A 1 171 ? -9.404 -1.672 1.637 1.00 95.56 171 TYR A O 1
ATOM 1388 N N . PHE A 1 172 ? -10.712 0.125 1.935 1.00 94.94 172 PHE A N 1
ATOM 1389 C CA . PHE A 1 172 ? -9.624 1.061 2.238 1.00 94.94 172 PHE A CA 1
ATOM 1390 C C . PHE A 1 172 ? -9.804 1.635 3.611 1.00 94.94 172 PHE A C 1
ATOM 1392 O O . PHE A 1 172 ? -10.929 1.922 4.002 1.00 94.94 172 PHE A O 1
ATOM 1399 N N . TYR A 1 173 ? -8.694 1.868 4.295 1.00 96.00 173 TYR A N 1
ATOM 1400 C CA . TYR A 1 173 ? -8.709 2.561 5.567 1.00 96.00 173 TYR A CA 1
ATOM 1401 C C . TYR A 1 173 ? -7.950 3.878 5.501 1.00 96.00 173 TYR A C 1
ATOM 1403 O O . TYR A 1 173 ? -6.962 4.030 4.778 1.00 96.00 173 TYR A O 1
ATOM 1411 N N . LEU A 1 174 ? -8.414 4.805 6.327 1.00 96.25 174 LEU A N 1
ATOM 1412 C CA . LEU A 1 174 ? -7.744 6.028 6.725 1.00 96.25 174 LEU A CA 1
ATOM 1413 C C . LEU A 1 174 ? -7.735 6.020 8.252 1.00 96.25 174 LEU A C 1
ATOM 1415 O O . LEU A 1 174 ? -8.789 6.151 8.871 1.00 96.25 174 LEU A O 1
ATOM 1419 N N . LEU A 1 175 ? -6.563 5.841 8.853 1.00 97.75 175 LEU A N 1
ATOM 1420 C CA . LEU A 1 175 ? -6.385 5.934 10.298 1.00 97.75 175 LEU A CA 1
ATOM 1421 C C . LEU A 1 175 ? -5.610 7.209 10.616 1.00 97.75 175 LEU A C 1
ATOM 1423 O O . LEU A 1 175 ? -4.456 7.350 10.208 1.00 97.75 175 LEU A O 1
ATOM 1427 N N . LYS A 1 176 ? -6.229 8.116 11.366 1.00 98.00 176 LYS A N 1
ATOM 1428 C CA . LYS A 1 176 ? -5.579 9.316 11.896 1.00 98.00 176 LYS A CA 1
ATOM 1429 C C . LYS A 1 176 ? -5.183 9.076 13.347 1.00 98.00 176 LYS A C 1
ATOM 1431 O O . LYS A 1 176 ? -6.022 8.667 14.146 1.00 98.00 176 LYS A O 1
ATOM 1436 N N . VAL A 1 177 ? -3.926 9.352 13.674 1.00 97.44 177 VAL A N 1
ATOM 1437 C CA . VAL A 1 177 ? -3.363 9.268 15.032 1.00 97.44 177 VAL A CA 1
ATOM 1438 C C . VAL A 1 177 ? -2.366 10.401 15.259 1.00 97.44 177 VAL A C 1
ATOM 1440 O O . VAL A 1 177 ? -1.892 11.017 14.305 1.00 97.44 177 VAL A O 1
ATOM 1443 N N . ASN A 1 178 ? -1.983 10.628 16.513 1.00 95.00 178 ASN A N 1
ATOM 1444 C CA . ASN A 1 178 ? -0.840 11.466 16.862 1.00 95.00 178 ASN A CA 1
ATOM 1445 C C . ASN A 1 178 ? 0.347 10.580 17.264 1.00 95.00 178 ASN A C 1
ATOM 1447 O O . ASN A 1 178 ? 0.280 9.870 18.264 1.00 95.00 178 ASN A O 1
ATOM 1451 N N . VAL A 1 179 ? 1.443 10.629 16.505 1.00 91.00 179 VAL A N 1
ATOM 1452 C CA . VAL A 1 179 ? 2.695 9.921 16.821 1.00 91.00 179 VAL A CA 1
ATOM 1453 C C . VAL A 1 179 ? 3.730 10.961 17.226 1.00 91.00 179 VAL A C 1
ATOM 1455 O O . VAL A 1 179 ? 4.031 11.855 16.442 1.00 91.00 179 VAL A O 1
ATOM 1458 N N . ASN A 1 180 ? 4.271 10.874 18.445 1.00 89.88 180 ASN A N 1
ATOM 1459 C CA . ASN A 1 180 ? 5.236 11.850 18.977 1.00 89.88 180 ASN A CA 1
ATOM 1460 C C . ASN A 1 180 ? 4.748 13.311 18.854 1.00 89.88 180 ASN A C 1
ATOM 1462 O O . ASN A 1 180 ? 5.491 14.189 18.417 1.00 89.88 180 ASN A O 1
ATOM 1466 N N . ASN A 1 181 ? 3.481 13.564 19.207 1.00 90.06 181 ASN A N 1
ATOM 1467 C CA . ASN A 1 181 ? 2.799 14.862 19.073 1.00 90.06 181 ASN A CA 1
ATOM 1468 C C . ASN A 1 181 ? 2.694 15.404 17.635 1.00 90.06 181 ASN A C 1
ATOM 1470 O O . ASN A 1 181 ? 2.456 16.596 17.447 1.00 90.06 181 ASN A O 1
ATOM 1474 N N . GLN A 1 182 ? 2.854 14.551 16.621 1.00 92.75 182 GLN A N 1
ATOM 1475 C CA . GLN A 1 182 ? 2.665 14.911 15.219 1.00 92.75 182 GLN A CA 1
ATOM 1476 C C . GLN A 1 182 ? 1.481 14.142 14.621 1.00 92.75 182 GLN A C 1
ATOM 1478 O O . GLN A 1 182 ? 1.445 12.910 14.732 1.00 92.75 182 GLN A O 1
ATOM 1483 N N . PRO A 1 183 ? 0.525 14.828 13.966 1.00 94.75 183 PRO A N 1
ATOM 1484 C CA . PRO A 1 183 ? -0.550 14.164 13.244 1.00 94.75 183 PRO A CA 1
ATOM 1485 C C . PRO A 1 183 ? 0.014 13.264 12.145 1.00 94.75 183 PRO A C 1
ATOM 1487 O O . PRO A 1 183 ? 0.801 13.701 11.303 1.00 94.75 183 PRO A O 1
ATOM 1490 N N . LYS A 1 184 ? -0.417 12.005 12.126 1.00 93.31 184 LYS A N 1
ATOM 1491 C CA . LYS A 1 184 ? -0.056 11.028 11.102 1.00 93.31 184 LYS A CA 1
ATOM 1492 C C . LYS A 1 184 ? -1.307 10.341 10.575 1.00 93.31 184 LYS A C 1
ATOM 1494 O O . LYS A 1 184 ? -2.194 9.956 11.333 1.00 93.31 184 LYS A O 1
ATOM 1499 N N . VAL A 1 185 ? -1.360 10.191 9.254 1.00 94.81 185 VAL A N 1
ATOM 1500 C CA . VAL A 1 185 ? -2.434 9.482 8.559 1.00 94.81 185 VAL A CA 1
ATOM 1501 C C . VAL A 1 185 ? -1.857 8.229 7.926 1.00 94.81 185 VAL A C 1
ATOM 1503 O O . VAL A 1 185 ? -1.005 8.306 7.039 1.00 94.81 185 VAL A O 1
ATOM 1506 N N . TYR A 1 186 ? -2.342 7.078 8.369 1.00 94.94 186 TYR A N 1
ATOM 1507 C CA . TYR A 1 186 ? -2.073 5.803 7.730 1.00 94.94 186 TYR A CA 1
ATOM 1508 C C . TYR A 1 186 ? -3.186 5.496 6.741 1.00 94.94 186 TYR A C 1
ATOM 1510 O O . TYR A 1 186 ? -4.368 5.667 7.036 1.00 94.94 186 TYR A O 1
ATOM 1518 N N . LYS A 1 187 ? -2.787 5.028 5.564 1.00 93.88 187 LYS A N 1
ATOM 1519 C CA . LYS A 1 187 ? -3.690 4.607 4.501 1.00 93.88 187 LYS A CA 1
ATOM 1520 C C . LYS A 1 187 ? -3.200 3.314 3.878 1.00 93.88 187 LYS A C 1
ATOM 1522 O O . LYS A 1 187 ? -1.992 3.084 3.771 1.00 93.88 187 LYS A O 1
ATOM 1527 N N . GLY A 1 188 ? -4.152 2.487 3.486 1.00 93.94 188 GLY A N 1
ATOM 1528 C CA . GLY A 1 188 ? -3.912 1.169 2.926 1.00 93.94 188 GLY A CA 1
ATOM 1529 C C . GLY A 1 188 ? -5.226 0.481 2.597 1.00 93.94 188 GLY A C 1
ATOM 1530 O O . GLY A 1 188 ? -6.283 1.115 2.565 1.00 93.94 188 GLY A O 1
ATOM 1531 N N . PHE A 1 189 ? -5.148 -0.821 2.358 1.00 93.81 189 PHE A N 1
ATOM 1532 C CA . PHE A 1 189 ? -6.296 -1.643 2.015 1.00 93.81 189 PHE A CA 1
ATOM 1533 C C . PHE A 1 189 ? -6.428 -2.845 2.941 1.00 93.81 189 PHE A C 1
ATOM 1535 O O . PHE A 1 189 ? -5.473 -3.262 3.599 1.00 93.81 189 PHE A O 1
ATOM 1542 N N . ILE A 1 190 ? -7.634 -3.396 2.953 1.00 95.06 190 ILE A N 1
ATOM 1543 C CA . ILE A 1 190 ? -8.041 -4.546 3.746 1.00 95.06 190 ILE A CA 1
ATOM 1544 C C . ILE A 1 190 ? -8.792 -5.477 2.808 1.00 95.06 190 ILE A C 1
ATOM 1546 O O . ILE A 1 190 ? -9.713 -5.053 2.111 1.00 95.06 190 ILE A O 1
ATOM 1550 N N . THR A 1 191 ? -8.403 -6.741 2.776 1.00 94.69 191 THR A N 1
ATOM 1551 C CA . THR A 1 191 ? -9.084 -7.779 2.008 1.00 94.69 191 THR A CA 1
ATOM 1552 C C . THR A 1 191 ? -9.986 -8.560 2.949 1.00 94.69 191 THR A C 1
ATOM 1554 O O . THR A 1 191 ? -9.501 -9.222 3.862 1.00 94.69 191 THR A O 1
ATOM 1557 N N . LEU A 1 192 ? -11.290 -8.475 2.721 1.00 94.50 192 LEU A N 1
ATOM 1558 C CA . LEU A 1 192 ? -12.286 -9.273 3.419 1.00 94.50 192 LEU A CA 1
ATOM 1559 C C . LEU A 1 192 ? -12.553 -10.532 2.594 1.00 94.50 192 LEU A C 1
ATOM 1561 O O . LEU A 1 192 ? -12.924 -10.437 1.417 1.00 94.50 192 LEU A O 1
ATOM 1565 N N . LEU A 1 193 ? -12.340 -11.691 3.214 1.00 92.19 193 LEU A N 1
ATOM 1566 C CA . LEU A 1 193 ? -12.478 -13.006 2.593 1.00 92.19 193 LEU A CA 1
ATOM 1567 C C . LEU A 1 193 ? -13.368 -13.894 3.464 1.00 92.19 193 LEU A C 1
ATOM 1569 O O . LEU A 1 193 ? -12.943 -14.360 4.510 1.00 92.19 193 LEU A O 1
ATOM 1573 N N . LYS A 1 194 ? -14.597 -14.137 3.025 1.00 83.69 194 LYS A N 1
ATOM 1574 C CA . LYS A 1 194 ? -15.510 -15.123 3.604 1.00 83.69 194 LYS A CA 1
ATOM 1575 C C . LYS A 1 194 ? -15.373 -16.425 2.838 1.00 83.69 194 LYS A C 1
ATOM 1577 O O . LYS A 1 194 ? -15.380 -16.407 1.603 1.00 83.69 194 LYS A O 1
ATOM 1582 N N . HIS A 1 195 ? -15.241 -17.516 3.575 1.00 71.81 195 HIS A N 1
ATOM 1583 C CA . HIS A 1 195 ? -15.463 -18.850 3.047 1.00 71.81 195 HIS A CA 1
ATOM 1584 C C . HIS A 1 195 ? -16.973 -19.123 3.051 1.00 71.81 195 HIS A C 1
ATOM 1586 O O . HIS A 1 195 ? -17.650 -18.778 4.019 1.00 71.81 195 HIS A O 1
ATOM 1592 N N . ASP A 1 196 ? -17.482 -19.656 1.939 1.00 59.31 196 ASP A N 1
ATOM 1593 C CA . ASP A 1 196 ? -18.861 -20.147 1.824 1.00 59.31 196 ASP A CA 1
ATOM 1594 C C . ASP A 1 196 ? -19.008 -21.528 2.484 1.00 59.31 196 ASP A C 1
ATOM 1596 O O . ASP A 1 196 ? -18.031 -22.319 2.416 1.00 59.31 196 ASP A O 1
#

Sequence (196 aa):
DPTGEGFDRQSKRFDVNEVNPNYFHILNQRQGASFANYDFFYNIPFDGNANQLVNWIPFNLWEKAGISNPRPFTGANAQLNQMMTFSSLKRVSNLPMALSNILANNDPITFFNSFSPDGDGRNDRWEIKNIDLFPDNELTIINRWGSEIFKAKNYNNSNAWDGLGLNNGTYFYLLKVNVNNQPKVYKGFITLLKHD

Secondary structure (DSSP, 8-state):
-GGGGT--TTSB-TTB----SSSEEEE---S-SS--EEEEEE-HHHH----EEEEEETTTEEEE-S----EE---S-TT--EEEEEE-SS---SEEEEEE-BPPS--S-EE-SEE--SSSSSS-S--EETGGG--S-EEEEE-TTS-EEEEEES--TTS----TTPPSEEEEEEEEEEETTEEEEEEEEEEE----

pLDDT: mean 92.29, std 5.9, range [59.31, 98.38]

Solvent-accessible surface area (backbone atoms only — not comparable to full-atom values): 11203 Å² total; per-residue (Å²): 80,45,50,85,76,73,45,53,60,85,36,39,28,75,51,51,69,48,59,39,48,87,42,62,49,69,44,64,57,89,70,76,67,63,54,50,78,46,79,47,75,40,26,50,96,82,65,44,85,52,59,31,45,28,25,56,45,103,77,70,31,36,38,72,55,61,80,49,58,65,40,82,37,90,58,95,52,90,72,43,45,31,34,34,49,40,67,45,91,42,56,46,65,79,38,40,34,27,40,18,40,65,50,79,88,76,62,81,60,48,79,63,52,59,30,29,56,68,77,85,80,61,48,34,39,55,53,51,48,59,36,75,82,39,56,74,24,41,40,39,31,23,42,85,86,67,48,80,76,45,75,39,70,51,49,34,72,89,71,38,57,46,65,76,98,58,76,70,44,62,32,35,42,41,38,39,36,62,58,94,90,35,86,42,74,43,44,55,55,33,36,41,48,64,79,132